Protein AF-0000000087004248 (afdb_homodimer)

Foldseek 3Di:
DPPPPPPPPPPPPPPPPPPVPPPPPPPALVNLQVVCVVQWDDDPVFKTKDWDFWWDFLVVQQVVLVSSSWGFDQQQEPVVLVVVLVVDDQVFFKAFGFWWCVPHQPQIDGPVRHGNVRSHDQAADPCPDDNPDCQTGWIAGSSRHIYRHHRHDIGIGMIMDGD/DPPPPPPPPPPPPPPPPPPVPPPPPPDDLVNLQVVCVVVWDDDPVFKTKDWDFWWDFLVVQQVVLVSSSWGFDQQQEPVSLVVVLVVDDQVFFKAFGFWWCVVHQPQIDGPVRHGNVRSYDQAADPCPDDSPDCQTGWIAGSSRHIYRHHRHDIGITMIMDGD

Sequence (326 aa):
MLRGSLCAVVFAVCLYTAQSDPLQPKEDAEQKWSRVSHTYRTLNRVSYYKVYEEPRTWFEASDTCARDGSHLVIINSPDEAAEVKRYLDSTVDTYIIGFHDLFQEGHFQTLQCETLEEAGYTTWAVLEPTSFANEDCGGINQNVQLLDIRCDVEHPFICEHETMLRGSLCAVVFAVCLYTAQSDPLQPKEDAEQKWSRVSHTYRTLNRVSYYKVYEEPRTWFEASDTCARDGSHLVIINSPDEAAEVKRYLDSTVDTYIIGFHDLFQEGHFQTLQCETLEEAGYTTWAVLEPTSFANEDCGGINQNVQLLDIRCDVEHPFICEHET

Organism: Coptotermes formosanus (NCBI:txid36987)

Nearest PDB structures (foldseek):
  5ao5-assembly2_B  TM=8.939E-01  e=1.844E-10  Homo sapiens
  5e4k-assembly1_A  TM=8.925E-01  e=2.537E-10  Homo sapiens
  1xar-assembly1_B  TM=9.112E-01  e=4.801E-10  Homo sapiens
  1k9j-assembly1_A  TM=9.068E-01  e=7.998E-10  Homo sapiens
  6rym-assembly1_A  TM=8.761E-01  e=9.028E-09  Bos taurus

Solvent-accessible surface area (backbone atoms only — not comparable to full-atom values): 18001 Å² total; per-residue (Å²): 135,84,80,75,80,78,78,76,79,77,78,76,77,76,75,77,67,80,60,72,60,86,74,60,72,76,77,48,50,67,59,34,21,70,73,43,52,84,75,40,44,64,77,80,77,43,41,31,39,36,76,43,76,72,57,31,26,49,49,55,43,25,29,53,19,37,64,40,36,31,30,35,33,66,58,51,27,70,68,50,38,57,56,54,40,73,74,55,56,82,86,45,68,51,31,37,34,26,34,29,19,61,57,26,81,88,49,51,26,32,80,76,64,33,40,38,72,76,42,43,41,78,56,52,34,90,83,40,71,60,88,78,72,74,37,36,24,28,26,23,33,58,83,56,24,36,35,52,32,50,42,81,52,62,33,22,32,35,26,29,37,80,106,135,83,78,74,78,79,79,78,78,78,76,77,75,75,77,75,66,82,61,74,60,87,75,59,71,75,76,49,49,67,58,34,21,69,75,43,53,85,74,40,43,64,79,79,76,42,41,30,39,36,77,42,76,73,55,31,26,50,48,54,42,24,28,54,20,38,64,40,37,30,31,35,32,67,58,53,27,69,69,50,38,56,55,55,40,74,74,56,55,82,89,46,68,52,32,37,34,26,34,29,18,61,56,27,83,89,49,51,26,31,80,76,63,34,40,37,73,75,42,42,42,78,56,53,33,90,84,41,69,57,88,79,70,76,36,35,24,28,25,25,34,60,84,56,23,36,34,54,32,52,43,82,53,62,32,23,32,33,27,29,37,82,105

Secondary structure (DSSP, 8-state):
---------------------TTS----HHHHHHHHGGGSEESSSSEEEEEEEEEE-HHHHHHHHHHTT-EE----SHHHHHHHHTT--TT---EEEEEE-SSSTT--EETTS-BHHHHT---BPTT-S-SSS---EEEE-TT--EEEE-TTS-EEEEEEEE-/---------------------TTS----HHHHHHHHGGGSEESSSSEEEEEEEEEE-HHHHHHHHHHTT-EE----SHHHHHHHHTT--TT---EEEEEE-SSSTT--EETTS-BHHHHT---BPTT-S-SSS---EEEE-TT--EEEE-TTS-EEEEEEEE-

pLDDT: mean 85.87, std 20.58, range [32.38, 98.94]

Radius of gyration: 25.11 Å; Cα contacts (8 Å, |Δi|>4): 581; chains: 2; bounding box: 106×57×71 Å

Structure (mmCIF, N/CA/C/O backbone):
data_AF-0000000087004248-model_v1
#
loop_
_entity.id
_entity.type
_entity.pdbx_description
1 polymer 'C-type lectin domain-containing protein'
#
loop_
_atom_site.group_PDB
_atom_site.id
_atom_site.type_symbol
_atom_site.label_atom_id
_atom_site.label_alt_id
_atom_site.label_comp_id
_atom_site.label_asym_id
_atom_site.label_entity_id
_atom_site.label_seq_id
_atom_site.pdbx_PDB_ins_code
_atom_site.Cartn_x
_atom_site.Cartn_y
_atom_site.Cartn_z
_atom_site.occupancy
_atom_site.B_iso_or_equiv
_atom_site.auth_seq_id
_atom_site.auth_comp_id
_atom_site.auth_asym_id
_atom_site.auth_atom_id
_atom_site.pdbx_PDB_model_num
ATOM 1 N N . MET A 1 1 ? 61.469 -12.812 38.438 1 32.38 1 MET A N 1
ATOM 2 C CA . MET A 1 1 ? 60.25 -12.031 38.375 1 32.38 1 MET A CA 1
ATOM 3 C C . MET A 1 1 ? 59.875 -11.734 36.906 1 32.38 1 MET A C 1
ATOM 5 O O . MET A 1 1 ? 60.562 -10.977 36.25 1 32.38 1 MET A O 1
ATOM 9 N N . LEU A 1 2 ? 59.344 -12.828 36.219 1 37.06 2 LEU A N 1
ATOM 10 C CA . LEU A 1 2 ? 58.969 -12.875 34.812 1 37.06 2 LEU A CA 1
ATOM 11 C C . LEU A 1 2 ? 57.781 -11.977 34.531 1 37.06 2 LEU A C 1
ATOM 13 O O . LEU A 1 2 ? 56.688 -12.172 35.125 1 37.06 2 LEU A O 1
ATOM 17 N N . ARG A 1 3 ? 58.031 -10.664 34.281 1 43.03 3 ARG A N 1
ATOM 18 C CA . ARG A 1 3 ? 57.031 -9.672 33.906 1 43.03 3 ARG A CA 1
ATOM 19 C C . ARG A 1 3 ? 56.219 -10.141 32.688 1 43.03 3 ARG A C 1
ATOM 21 O O . ARG A 1 3 ? 56.781 -10.32 31.609 1 43.03 3 ARG A O 1
ATOM 28 N N . GLY A 1 4 ? 55.25 -11.047 32.875 1 38.81 4 GLY A N 1
ATOM 29 C CA . GLY A 1 4 ? 54.344 -11.453 31.812 1 38.81 4 GLY A CA 1
ATOM 30 C C . GLY A 1 4 ? 53.625 -10.281 31.156 1 38.81 4 GLY A C 1
ATOM 31 O O . GLY A 1 4 ? 53.062 -9.438 31.844 1 38.81 4 GLY A O 1
ATOM 32 N N . SER A 1 5 ? 54.188 -9.773 30.047 1 44.06 5 SER A N 1
ATOM 33 C CA . SER A 1 5 ? 53.562 -8.75 29.234 1 44.06 5 SER A CA 1
ATOM 34 C C . SER A 1 5 ? 52.188 -9.195 28.734 1 44.06 5 SER A C 1
ATOM 36 O O . SER A 1 5 ? 52.062 -10.242 28.094 1 44.06 5 SER A O 1
ATOM 38 N N . LEU A 1 6 ? 51.125 -8.898 29.516 1 41.97 6 LEU A N 1
ATOM 39 C CA . LEU A 1 6 ? 49.75 -9.156 29.078 1 41.97 6 LEU A CA 1
ATOM 40 C C . LEU A 1 6 ? 49.438 -8.391 27.797 1 41.97 6 LEU A C 1
ATOM 42 O O . LEU A 1 6 ? 49.5 -7.164 27.766 1 41.97 6 LEU A O 1
ATOM 46 N N . CYS A 1 7 ? 49.469 -9.078 26.656 1 40.81 7 CYS A N 1
ATOM 47 C CA . CYS A 1 7 ? 49.062 -8.516 25.375 1 40.81 7 CYS A CA 1
ATOM 48 C C . CYS A 1 7 ? 47.562 -8.234 25.359 1 40.81 7 CYS A C 1
ATOM 50 O O . CYS A 1 7 ? 46.75 -9.148 25.516 1 40.81 7 CYS A O 1
ATOM 52 N N . ALA A 1 8 ? 47.156 -7.027 25.75 1 44.78 8 ALA A N 1
ATOM 53 C CA . ALA A 1 8 ? 45.781 -6.617 25.609 1 44.78 8 ALA A CA 1
ATOM 54 C C . ALA A 1 8 ? 45.312 -6.707 24.172 1 44.78 8 ALA A C 1
ATOM 56 O O . ALA A 1 8 ? 45.875 -6.047 23.281 1 44.78 8 ALA A O 1
ATOM 57 N N . VAL A 1 9 ? 44.688 -7.812 23.75 1 46.34 9 VAL A N 1
ATOM 58 C CA . VAL A 1 9 ? 44.062 -7.949 22.453 1 46.34 9 VAL A CA 1
ATOM 59 C C . VAL A 1 9 ? 42.875 -6.965 22.359 1 46.34 9 VAL A C 1
ATOM 61 O O . VAL A 1 9 ? 41.906 -7.078 23.094 1 46.34 9 VAL A O 1
ATOM 64 N N . VAL A 1 10 ? 43.125 -5.727 21.984 1 45.59 10 VAL A N 1
ATOM 65 C CA . VAL A 1 10 ? 42.031 -4.797 21.688 1 45.59 10 VAL A CA 1
ATOM 66 C C . VAL A 1 10 ? 41.219 -5.309 20.5 1 45.59 10 VAL A C 1
ATOM 68 O O . VAL A 1 10 ? 41.75 -5.434 19.391 1 45.59 10 VAL A O 1
ATOM 71 N N . PHE A 1 11 ? 40.125 -6.008 20.719 1 40.94 11 PHE A N 1
ATOM 72 C CA . PHE A 1 11 ? 39.156 -6.359 19.688 1 40.94 11 PHE A CA 1
ATOM 73 C C . PHE A 1 11 ? 38.5 -5.109 19.141 1 40.94 11 PHE A C 1
ATOM 75 O O . PHE A 1 11 ? 37.719 -4.453 19.859 1 40.94 11 PHE A O 1
ATOM 82 N N . ALA A 1 12 ? 39.062 -4.484 18.125 1 42 12 ALA A N 1
ATOM 83 C CA . ALA A 1 12 ? 38.344 -3.443 17.391 1 42 12 ALA A CA 1
ATOM 84 C C . ALA A 1 12 ? 37.031 -3.988 16.781 1 42 12 ALA A C 1
ATOM 86 O O . ALA A 1 12 ? 37.094 -4.852 15.906 1 42 12 ALA A O 1
ATOM 87 N N . VAL A 1 13 ? 35.969 -3.959 17.516 1 39.41 13 VAL A N 1
ATOM 88 C CA . VAL A 1 13 ? 34.656 -4.246 16.922 1 39.41 13 VAL A CA 1
ATOM 89 C C . VAL A 1 13 ? 34.438 -3.365 15.703 1 39.41 13 VAL A C 1
ATOM 91 O O . VAL A 1 13 ? 34.438 -2.137 15.805 1 39.41 13 VAL A O 1
ATOM 94 N N . CYS A 1 14 ? 34.719 -3.791 14.492 1 38.38 14 CYS A N 1
ATOM 95 C CA . CYS A 1 14 ? 34.312 -3.148 13.258 1 38.38 14 CYS A CA 1
ATOM 96 C C . CYS A 1 14 ? 32.781 -2.936 13.242 1 38.38 14 CYS A C 1
ATOM 98 O O . CYS A 1 14 ? 32.031 -3.891 13.102 1 38.38 14 CYS A O 1
ATOM 100 N N . LEU A 1 15 ? 32.312 -2.035 13.984 1 36.03 15 LEU A N 1
ATOM 101 C CA . LEU A 1 15 ? 30.938 -1.607 13.711 1 36.03 15 LEU A CA 1
ATOM 102 C C . LEU A 1 15 ? 30.734 -1.396 12.219 1 36.03 15 LEU A C 1
ATOM 104 O O . LEU A 1 15 ? 31.203 -0.405 11.656 1 36.03 15 LEU A O 1
ATOM 108 N N . TYR A 1 16 ? 30.609 -2.457 11.391 1 37.97 16 TYR A N 1
ATOM 109 C CA . TYR A 1 16 ? 30.047 -2.318 10.055 1 37.97 16 TYR A CA 1
ATOM 110 C C . TYR A 1 16 ? 28.797 -1.457 10.062 1 37.97 16 TYR A C 1
ATOM 112 O O . TYR A 1 16 ? 27.719 -1.919 10.469 1 37.97 16 TYR A O 1
ATOM 120 N N . THR A 1 17 ? 28.844 -0.212 10.375 1 39.06 17 THR A N 1
ATOM 121 C CA . THR A 1 17 ? 27.734 0.645 9.977 1 39.0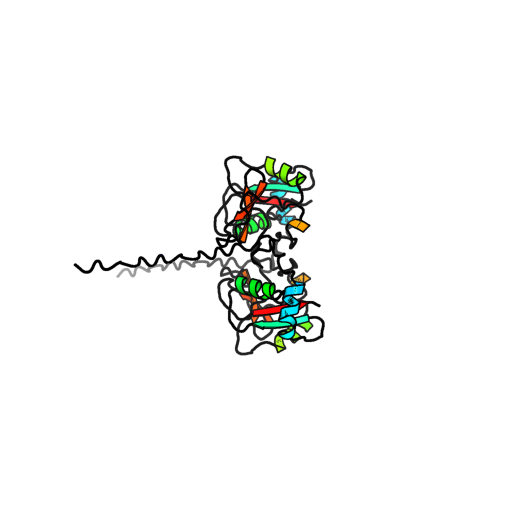6 17 THR A CA 1
ATOM 122 C C . THR A 1 17 ? 27.453 0.501 8.484 1 39.06 17 THR A C 1
ATOM 124 O O . THR A 1 17 ? 28.312 0.803 7.652 1 39.06 17 THR A O 1
ATOM 127 N N . ALA A 1 18 ? 26.641 -0.471 8.133 1 38.59 18 ALA A N 1
ATOM 128 C CA . ALA A 1 18 ? 26.125 -0.41 6.762 1 38.59 18 ALA A CA 1
ATOM 129 C C . ALA A 1 18 ? 25.703 1.008 6.402 1 38.59 18 ALA A C 1
ATOM 131 O O . ALA A 1 18 ? 24.562 1.405 6.664 1 38.59 18 ALA A O 1
ATOM 132 N N . GLN A 1 19 ? 26.531 1.92 6.637 1 36.28 19 GLN A N 1
ATOM 133 C CA . GLN A 1 19 ? 26.188 3.156 5.945 1 36.28 19 GLN A CA 1
ATOM 134 C C . GLN A 1 19 ? 26 2.92 4.453 1 36.28 19 GLN A C 1
ATOM 136 O O . GLN A 1 19 ? 26.922 2.492 3.762 1 36.28 19 GLN A O 1
ATOM 141 N N . SER A 1 20 ? 24.844 2.451 4.051 1 40.38 20 SER A N 1
ATOM 142 C CA . SER A 1 20 ? 24.688 2.533 2.602 1 40.38 20 SER A CA 1
ATOM 143 C C . SER A 1 20 ? 25.375 3.77 2.039 1 40.38 20 SER A C 1
ATOM 145 O O . SER A 1 20 ? 25.281 4.859 2.611 1 40.38 20 SER A O 1
ATOM 147 N N . ASP A 1 21 ? 26.5 3.666 1.516 1 41.16 21 ASP A N 1
ATOM 148 C CA . ASP A 1 21 ? 27.156 4.766 0.821 1 41.16 21 ASP A CA 1
ATOM 149 C C . ASP A 1 21 ? 26.156 5.621 0.055 1 41.16 21 ASP A C 1
ATOM 151 O O . ASP A 1 21 ? 25.438 5.117 -0.811 1 41.16 21 ASP A O 1
ATOM 155 N N . PRO A 1 22 ? 25.719 6.715 0.534 1 43.16 22 PRO A N 1
ATOM 156 C CA . PRO A 1 22 ? 24.812 7.594 -0.208 1 43.16 22 PRO A CA 1
ATOM 157 C C . PRO A 1 22 ? 25.156 7.684 -1.692 1 43.16 22 PRO A C 1
ATOM 159 O O . PRO A 1 22 ? 24.328 8.102 -2.502 1 43.16 22 PRO A O 1
ATOM 162 N N . LEU A 1 23 ? 26.406 7.496 -2.076 1 40.97 23 LEU A N 1
ATOM 163 C CA . LEU A 1 23 ? 26.891 7.738 -3.43 1 40.97 23 LEU A CA 1
ATOM 164 C C . LEU A 1 23 ? 26.562 6.566 -4.348 1 40.97 23 LEU A C 1
ATOM 166 O O . LEU A 1 23 ? 26.828 6.621 -5.551 1 40.97 23 LEU A O 1
ATOM 170 N N . GLN A 1 24 ? 26.578 5.367 -3.896 1 45.91 24 GLN A N 1
ATOM 171 C CA . GLN A 1 24 ? 26.328 4.371 -4.934 1 45.91 24 GLN A CA 1
ATOM 172 C C . GLN A 1 24 ? 24.891 4.438 -5.434 1 45.91 24 GLN A C 1
ATOM 174 O O . GLN A 1 24 ? 23.953 4.348 -4.641 1 45.91 24 GLN A O 1
ATOM 179 N N . PRO A 1 25 ? 24.703 4.91 -6.609 1 51.44 25 PRO A N 1
ATOM 180 C CA . PRO A 1 25 ? 23.344 5.062 -7.156 1 51.44 25 PRO A CA 1
ATOM 181 C C . PRO A 1 25 ? 22.469 3.832 -6.914 1 51.44 25 PRO A C 1
ATOM 183 O O . PRO A 1 25 ? 22.922 2.701 -7.129 1 51.44 25 PRO A O 1
ATOM 186 N N . LYS A 1 26 ? 21.547 3.854 -5.992 1 62 26 LYS A N 1
ATOM 187 C CA . LYS A 1 26 ? 20.578 2.758 -5.871 1 62 26 LYS A CA 1
ATOM 188 C C . LYS A 1 26 ? 20.344 2.09 -7.219 1 62 26 LYS A C 1
ATOM 190 O O . LYS A 1 26 ? 20.156 2.77 -8.234 1 62 26 LYS A O 1
ATOM 195 N N . GLU A 1 27 ? 20.891 0.791 -7.344 1 74.19 27 GLU A N 1
ATOM 196 C CA . GLU A 1 27 ? 20.641 0.016 -8.555 1 74.19 27 GLU A CA 1
ATOM 197 C C . GLU A 1 27 ? 19.203 0.193 -9.031 1 74.19 27 GLU A C 1
ATOM 199 O O . GLU A 1 27 ? 18.25 0.079 -8.234 1 74.19 27 GLU A O 1
ATOM 204 N N . ASP A 1 28 ? 19.094 0.585 -10.258 1 86 28 ASP A N 1
ATOM 205 C CA . ASP A 1 28 ? 17.75 0.752 -10.828 1 86 28 ASP A CA 1
ATOM 206 C C . ASP A 1 28 ? 17.078 -0.6 -11.055 1 86 28 ASP A C 1
ATOM 208 O O . ASP A 1 28 ? 17.75 -1.636 -11.078 1 86 28 ASP A O 1
ATOM 212 N N . ALA A 1 29 ? 15.781 -0.656 -10.984 1 89.44 29 ALA A N 1
ATOM 213 C CA . ALA A 1 29 ? 14.969 -1.864 -11.117 1 89.44 29 ALA A CA 1
ATOM 214 C C . ALA A 1 29 ? 15.391 -2.672 -12.344 1 89.44 29 ALA A C 1
ATOM 216 O O . ALA A 1 29 ? 15.414 -3.904 -12.305 1 89.44 29 ALA A O 1
ATOM 217 N N . GLU A 1 30 ? 15.805 -2.051 -13.391 1 91 30 GLU A N 1
ATOM 218 C CA . GLU A 1 30 ? 16.203 -2.736 -14.617 1 91 30 GLU A CA 1
ATOM 219 C C . GLU A 1 30 ? 17.531 -3.469 -14.43 1 91 30 GLU A C 1
ATOM 221 O O . GLU A 1 30 ? 17.734 -4.559 -14.969 1 91 30 GLU A O 1
ATOM 226 N N . GLN A 1 31 ? 18.406 -2.844 -13.695 1 93.81 31 GLN A N 1
ATOM 227 C CA . GLN A 1 31 ? 19.688 -3.486 -13.406 1 93.81 31 GLN A CA 1
ATOM 228 C C . GLN A 1 31 ? 19.484 -4.727 -12.539 1 93.81 31 GLN A C 1
ATOM 230 O O . GLN A 1 31 ? 20.094 -5.77 -12.789 1 93.81 31 GLN A O 1
ATOM 235 N N . LYS A 1 32 ? 18.656 -4.582 -11.531 1 94.44 32 LYS A N 1
ATOM 236 C CA . LYS A 1 32 ? 18.328 -5.73 -10.688 1 94.44 32 LYS A CA 1
ATOM 237 C C . LYS A 1 32 ? 17.734 -6.871 -11.516 1 94.44 32 LYS A C 1
ATOM 239 O O . LYS A 1 32 ? 18.172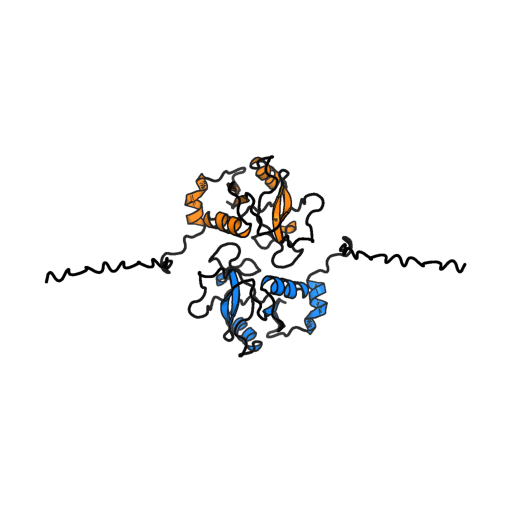 -8.023 -11.383 1 94.44 32 LYS A O 1
ATOM 244 N N . TRP A 1 33 ? 16.812 -6.562 -12.367 1 94.69 33 TRP A N 1
ATOM 245 C CA . TRP A 1 33 ? 16.125 -7.543 -13.211 1 94.69 33 TRP A CA 1
ATOM 246 C C . TRP A 1 33 ? 17.125 -8.266 -14.109 1 94.69 33 TRP A C 1
ATOM 248 O O . TRP A 1 33 ? 17.078 -9.492 -14.242 1 94.69 33 TRP A O 1
ATOM 258 N N . SER A 1 34 ? 18.016 -7.543 -14.703 1 94.19 34 SER A N 1
ATOM 259 C CA . SER A 1 34 ? 18.969 -8.117 -15.648 1 94.19 34 SER A CA 1
ATOM 260 C C . SER A 1 34 ? 19.828 -9.188 -14.984 1 94.19 34 SER A C 1
ATOM 262 O O . SER A 1 34 ? 20.25 -10.141 -15.641 1 94.19 34 SER A O 1
ATOM 264 N N . ARG A 1 35 ? 19.953 -9.008 -13.68 1 94.69 35 ARG A N 1
ATOM 265 C CA . ARG A 1 35 ? 20.812 -9.938 -12.953 1 94.69 35 ARG A CA 1
ATOM 266 C C . ARG A 1 35 ? 20.078 -11.25 -12.68 1 94.69 35 ARG A C 1
ATOM 268 O O . ARG A 1 35 ? 20.703 -12.297 -12.508 1 94.69 35 ARG A O 1
ATOM 275 N N . VAL A 1 36 ? 18.734 -11.188 -12.695 1 96.5 36 VAL A N 1
ATOM 276 C CA . VAL A 1 36 ? 18.031 -12.359 -12.18 1 96.5 36 VAL A CA 1
ATOM 277 C C . VAL A 1 36 ? 17.062 -12.891 -13.242 1 96.5 36 VAL A C 1
ATOM 279 O O . VAL A 1 36 ? 16.406 -13.914 -13.031 1 96.5 36 VAL A O 1
ATOM 282 N N . SER A 1 37 ? 16.938 -12.227 -14.375 1 94.62 37 SER A N 1
ATOM 283 C CA . SER A 1 37 ? 15.93 -12.57 -15.367 1 94.62 37 SER A CA 1
ATOM 284 C C . SER A 1 37 ? 16.031 -14.031 -15.781 1 94.62 37 SER A C 1
ATOM 286 O O . SER A 1 37 ? 15.031 -14.68 -16.094 1 94.62 37 SER A O 1
ATOM 288 N N . HIS A 1 38 ? 17.219 -14.602 -15.719 1 94.44 38 HIS A N 1
ATOM 289 C CA . HIS A 1 38 ? 17.453 -15.969 -16.156 1 94.44 38 HIS A CA 1
ATOM 290 C C . HIS A 1 38 ? 16.828 -16.969 -15.195 1 94.44 38 HIS A C 1
ATOM 292 O O . HIS A 1 38 ? 16.688 -18.156 -15.523 1 94.44 38 HIS A O 1
ATOM 298 N N . THR A 1 39 ? 16.484 -16.562 -13.992 1 96.44 39 THR A N 1
ATOM 299 C CA . THR A 1 39 ? 15.898 -17.453 -13 1 96.44 39 THR A CA 1
ATOM 300 C C . THR A 1 39 ? 14.375 -17.469 -13.109 1 96.44 39 THR A C 1
ATOM 302 O O . THR A 1 39 ? 13.703 -18.25 -12.422 1 96.44 39 THR A O 1
ATOM 305 N N . TYR A 1 40 ? 13.844 -16.578 -13.93 1 96 40 TYR A N 1
ATOM 306 C CA . TYR A 1 40 ? 12.406 -16.484 -14.164 1 96 40 TYR A CA 1
ATOM 307 C C . TYR A 1 40 ? 12 -17.281 -15.398 1 96 40 TYR A C 1
ATOM 309 O O . TYR A 1 40 ? 12.82 -17.531 -16.281 1 96 40 TYR A O 1
ATOM 317 N N . ARG A 1 41 ? 10.789 -17.656 -15.383 1 92.69 41 ARG A N 1
ATOM 318 C CA . ARG A 1 41 ? 10.234 -18.406 -16.516 1 92.69 41 ARG A CA 1
ATOM 319 C C . ARG A 1 41 ? 9.156 -17.594 -17.234 1 92.69 41 ARG A C 1
ATOM 321 O O . ARG A 1 41 ? 8.453 -16.797 -16.609 1 92.69 41 ARG A O 1
ATOM 328 N N . THR A 1 42 ? 9.219 -17.656 -18.562 1 84.75 42 THR A N 1
ATOM 329 C CA . THR A 1 42 ? 8.242 -16.922 -19.375 1 84.75 42 THR A CA 1
ATOM 330 C C . THR A 1 42 ? 7.117 -17.844 -19.828 1 84.75 42 THR A C 1
ATOM 332 O O . THR A 1 42 ? 7.336 -19.047 -20.031 1 84.75 42 THR A O 1
ATOM 335 N N . LEU A 1 43 ? 5.922 -17.344 -19.688 1 66.75 43 LEU A N 1
ATOM 336 C CA . LEU A 1 43 ? 4.848 -18.141 -20.281 1 66.75 43 LEU A CA 1
ATOM 337 C C . LEU A 1 43 ? 4.59 -17.703 -21.719 1 66.75 43 LEU A C 1
ATOM 339 O O . LEU A 1 43 ? 4.574 -18.531 -22.625 1 66.75 43 LEU A O 1
ATOM 343 N N . ASN A 1 44 ? 4.051 -16.547 -22 1 66.81 44 ASN A N 1
ATOM 344 C CA . ASN A 1 44 ? 3.725 -16.094 -23.344 1 66.81 44 ASN A CA 1
ATOM 345 C C . ASN A 1 44 ? 4.543 -14.859 -23.734 1 66.81 44 ASN A C 1
ATOM 347 O O . ASN A 1 44 ? 4.051 -13.977 -24.438 1 66.81 44 ASN A O 1
ATOM 351 N N . ARG A 1 45 ? 5.75 -14.82 -23.219 1 66.81 45 ARG A N 1
ATOM 352 C CA . ARG A 1 45 ? 6.742 -13.812 -23.594 1 66.81 45 ARG A CA 1
ATOM 353 C C . ARG A 1 45 ? 6.352 -12.438 -23.062 1 66.81 45 ARG A C 1
ATOM 355 O O . ARG A 1 45 ? 7.086 -11.469 -23.25 1 66.81 45 ARG A O 1
ATOM 362 N N . VAL A 1 46 ? 5.195 -12.328 -22.547 1 77.38 46 VAL A N 1
ATOM 363 C CA . VAL A 1 46 ? 4.805 -10.992 -22.094 1 77.38 46 VAL A CA 1
ATOM 364 C C . VAL A 1 46 ? 5.172 -10.805 -20.625 1 77.38 46 VAL A C 1
ATOM 366 O O . VAL A 1 46 ? 5.617 -9.727 -20.234 1 77.38 46 VAL A O 1
ATOM 369 N N . SER A 1 47 ? 5.133 -11.844 -19.906 1 88.75 47 SER A N 1
ATOM 370 C CA . SER A 1 47 ? 5.422 -11.758 -18.484 1 88.75 47 SER A CA 1
ATOM 371 C C . SER A 1 47 ? 6.336 -12.891 -18.031 1 88.75 47 SER A C 1
ATOM 373 O O . SER A 1 47 ? 6.312 -13.977 -18.625 1 88.75 47 SER A O 1
ATOM 375 N N . TYR A 1 48 ? 7.215 -12.633 -17.156 1 93.75 48 TYR A N 1
ATOM 376 C CA . TYR A 1 48 ? 8.086 -13.594 -16.5 1 93.75 48 TYR A CA 1
ATOM 377 C C . TYR A 1 48 ? 7.645 -13.828 -15.055 1 93.75 48 TYR A C 1
ATOM 379 O O . TYR A 1 48 ? 7.27 -12.883 -14.359 1 93.75 48 TYR A O 1
ATOM 387 N N . TYR A 1 49 ? 7.625 -15.148 -14.688 1 96.5 49 TYR A N 1
ATOM 388 C CA . TYR A 1 49 ? 7.188 -15.5 -13.336 1 96.5 49 TYR A CA 1
ATOM 389 C C . TYR A 1 49 ? 8.25 -16.312 -12.617 1 96.5 49 TYR A C 1
ATOM 391 O O . TYR A 1 49 ? 8.984 -17.078 -13.242 1 96.5 49 TYR A O 1
ATOM 399 N N . LYS A 1 50 ? 8.312 -16.172 -11.359 1 97 50 LYS A N 1
ATOM 400 C CA . LYS A 1 50 ? 9.133 -17 -10.484 1 97 50 LYS A CA 1
ATOM 401 C C . LYS A 1 50 ? 8.398 -17.328 -9.18 1 97 50 LYS A C 1
ATOM 403 O O . LYS A 1 50 ? 7.844 -16.422 -8.539 1 97 50 LYS A O 1
ATOM 408 N N . VAL A 1 51 ? 8.344 -18.578 -8.875 1 98.06 51 VAL A N 1
ATOM 409 C CA . VAL A 1 51 ? 7.785 -19.016 -7.598 1 98.06 51 VAL A CA 1
ATOM 410 C C . VAL A 1 51 ? 8.906 -19.172 -6.57 1 98.06 51 VAL A C 1
ATOM 412 O O . VAL A 1 51 ? 9.898 -19.859 -6.82 1 98.06 51 VAL A O 1
ATOM 415 N N . TYR A 1 52 ? 8.797 -18.469 -5.488 1 98.62 52 TYR A N 1
ATOM 416 C CA . TYR A 1 52 ? 9.664 -18.688 -4.336 1 98.62 52 TYR A CA 1
ATOM 417 C C . TYR A 1 52 ? 9.008 -19.656 -3.35 1 98.62 52 TYR A C 1
ATOM 419 O O . TYR A 1 52 ? 7.965 -19.344 -2.771 1 98.62 52 TYR A O 1
ATOM 427 N N . GLU A 1 53 ? 9.672 -20.766 -3.119 1 98 53 GLU A N 1
ATOM 428 C CA . GLU A 1 53 ? 9.117 -21.812 -2.275 1 98 53 GLU A CA 1
ATOM 429 C C . GLU A 1 53 ? 9.344 -21.516 -0.796 1 98 53 GLU A C 1
ATOM 431 O O . GLU A 1 53 ? 8.594 -21.984 0.062 1 98 53 GLU A O 1
ATOM 436 N N . GLU A 1 54 ? 10.406 -20.859 -0.518 1 98.25 54 GLU A N 1
ATOM 437 C CA . GLU A 1 54 ? 10.648 -20.484 0.871 1 98.25 54 GLU A CA 1
ATOM 438 C C . GLU A 1 54 ? 9.617 -19.484 1.362 1 98.25 54 GLU A C 1
ATOM 440 O O . GLU A 1 54 ? 9.531 -18.375 0.833 1 98.25 54 GLU A O 1
ATOM 445 N N . PRO A 1 55 ? 8.836 -19.828 2.297 1 98.75 55 PRO A N 1
ATOM 446 C CA . PRO A 1 55 ? 7.742 -18.953 2.742 1 98.75 55 PRO A CA 1
ATOM 447 C C . PRO A 1 55 ? 8.234 -17.625 3.322 1 98.75 55 PRO A C 1
ATOM 449 O O . PRO A 1 55 ? 9.305 -17.594 3.936 1 98.75 55 PRO A O 1
ATOM 452 N N . ARG A 1 56 ? 7.551 -16.578 3.115 1 98.81 56 ARG A N 1
ATOM 453 C CA . ARG A 1 56 ? 7.754 -15.25 3.672 1 98.81 56 ARG A CA 1
ATOM 454 C C . ARG A 1 56 ? 6.426 -14.609 4.055 1 98.81 56 ARG A C 1
ATOM 456 O O . ARG A 1 56 ? 5.363 -15.078 3.646 1 98.81 56 ARG A O 1
ATOM 463 N N . THR A 1 57 ? 6.516 -13.602 4.938 1 98.44 57 THR A N 1
ATOM 464 C CA . THR A 1 57 ? 5.34 -12.766 5.133 1 98.44 57 THR A CA 1
ATOM 465 C C . THR A 1 57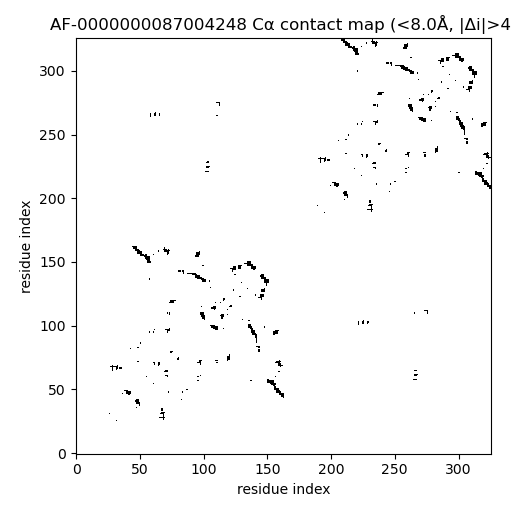 ? 5.035 -11.961 3.871 1 98.44 57 THR A C 1
ATOM 467 O O . THR A 1 57 ? 5.871 -11.867 2.971 1 98.44 57 THR A O 1
ATOM 470 N N . TRP A 1 58 ? 3.895 -11.43 3.805 1 98.56 58 TRP A N 1
ATOM 471 C CA . TRP A 1 58 ? 3.482 -10.711 2.605 1 98.56 58 TRP A CA 1
ATOM 472 C C . TRP A 1 58 ? 4.449 -9.57 2.297 1 98.56 58 TRP A C 1
ATOM 474 O O . TRP A 1 58 ? 4.863 -9.398 1.149 1 98.56 58 TRP A O 1
ATOM 484 N N . PHE A 1 59 ? 4.84 -8.812 3.35 1 97.38 59 PHE A N 1
ATOM 485 C CA . PHE A 1 59 ? 5.723 -7.668 3.145 1 97.38 59 PHE A CA 1
ATOM 486 C C . PHE A 1 59 ? 7.121 -8.133 2.75 1 97.38 59 PHE A C 1
ATOM 488 O O . PHE A 1 59 ? 7.758 -7.531 1.882 1 97.38 59 PHE A O 1
ATOM 495 N N . GLU A 1 60 ? 7.578 -9.172 3.371 1 97.5 60 GLU A N 1
ATOM 496 C CA . GLU A 1 60 ? 8.867 -9.734 2.994 1 97.5 60 GLU A CA 1
ATOM 497 C C . GLU A 1 60 ? 8.852 -10.25 1.56 1 97.5 60 GLU A C 1
ATOM 499 O O . GLU A 1 60 ? 9.836 -10.109 0.829 1 97.5 60 GLU A O 1
ATOM 504 N N . ALA A 1 61 ? 7.777 -10.906 1.188 1 98.88 61 ALA A N 1
ATOM 505 C CA . ALA A 1 61 ? 7.613 -11.398 -0.176 1 98.88 61 ALA A CA 1
ATOM 506 C C . ALA A 1 61 ? 7.652 -10.258 -1.184 1 98.88 61 ALA A C 1
ATOM 508 O O . ALA A 1 61 ? 8.344 -10.344 -2.203 1 98.88 61 ALA A O 1
ATOM 509 N N . SER A 1 62 ? 6.918 -9.242 -0.852 1 98.56 62 SER A N 1
ATOM 510 C CA . SER A 1 62 ? 6.918 -8.062 -1.717 1 98.56 62 SER A CA 1
ATOM 511 C C . SER A 1 62 ? 8.32 -7.496 -1.877 1 98.56 62 SER A C 1
ATOM 513 O O . SER A 1 62 ? 8.75 -7.18 -2.99 1 98.56 62 SER A O 1
ATOM 515 N N . ASP A 1 63 ? 9.023 -7.379 -0.811 1 96.19 63 ASP A N 1
ATOM 516 C CA . ASP A 1 63 ? 10.391 -6.867 -0.83 1 96.19 63 ASP A CA 1
ATOM 517 C C . ASP A 1 63 ? 11.305 -7.773 -1.65 1 96.19 63 ASP A C 1
ATOM 519 O O . ASP A 1 63 ? 12.148 -7.289 -2.404 1 96.19 63 ASP A O 1
ATOM 523 N N . THR A 1 64 ? 11.164 -9.078 -1.471 1 97.88 64 THR A N 1
ATOM 524 C CA . THR A 1 64 ? 11.977 -10.039 -2.209 1 97.88 64 THR A CA 1
ATOM 525 C C . THR A 1 64 ? 11.781 -9.867 -3.713 1 97.88 64 THR A C 1
ATOM 527 O O . THR A 1 64 ? 12.75 -9.828 -4.469 1 97.88 64 THR A O 1
ATOM 530 N N . CYS A 1 65 ? 10.531 -9.789 -4.172 1 98.44 65 CYS A N 1
ATOM 531 C CA . CYS A 1 65 ? 10.266 -9.586 -5.59 1 98.44 65 CYS A CA 1
ATOM 532 C C . CYS A 1 65 ? 10.859 -8.266 -6.066 1 98.44 65 CYS A C 1
ATOM 534 O O . CYS A 1 65 ? 11.438 -8.195 -7.152 1 98.44 65 CYS A O 1
ATOM 536 N N . ALA A 1 66 ? 10.734 -7.258 -5.238 1 96.88 66 ALA A N 1
ATOM 537 C CA . ALA A 1 66 ? 11.258 -5.941 -5.602 1 96.88 66 ALA A CA 1
ATOM 538 C C . ALA A 1 66 ? 12.781 -5.984 -5.77 1 96.88 66 ALA A C 1
ATOM 540 O O . ALA A 1 66 ? 13.336 -5.297 -6.629 1 96.88 66 ALA A O 1
ATOM 541 N N . ARG A 1 67 ? 13.406 -6.727 -4.965 1 95.5 67 ARG A N 1
ATOM 542 C CA . ARG A 1 67 ? 14.852 -6.863 -5.051 1 95.5 67 ARG A CA 1
ATOM 543 C C . ARG A 1 67 ? 15.266 -7.508 -6.371 1 95.5 67 ARG A C 1
ATOM 545 O O . ARG A 1 67 ? 16.391 -7.34 -6.824 1 95.5 67 ARG A O 1
ATOM 552 N N . ASP A 1 68 ? 14.367 -8.258 -6.969 1 97 68 ASP A N 1
ATOM 553 C CA . ASP A 1 68 ? 14.602 -8.852 -8.281 1 97 68 ASP A CA 1
ATOM 554 C C . ASP A 1 68 ? 14.305 -7.852 -9.398 1 97 68 ASP A C 1
ATOM 556 O O . ASP A 1 68 ? 14.516 -8.148 -10.578 1 97 68 ASP A O 1
ATOM 560 N N . GLY A 1 69 ? 13.852 -6.648 -9.039 1 96 69 GLY A N 1
ATOM 561 C CA . GLY A 1 69 ? 13.367 -5.742 -10.062 1 96 69 GLY A CA 1
ATOM 562 C C . GLY A 1 69 ? 11.992 -6.117 -10.586 1 96 69 GLY A C 1
ATOM 563 O O . GLY A 1 69 ? 11.609 -5.711 -11.688 1 96 69 GLY A O 1
ATOM 564 N N . SER A 1 70 ? 11.32 -6.953 -9.883 1 96.88 70 SER A N 1
ATOM 565 C CA . SER A 1 70 ? 9.969 -7.41 -10.188 1 96.88 70 SER A CA 1
ATOM 566 C C . SER A 1 70 ? 9 -7.059 -9.062 1 96.88 70 SER A C 1
ATOM 568 O O . SER A 1 70 ? 9.266 -6.152 -8.266 1 96.88 70 SER A O 1
ATOM 570 N N . HIS A 1 71 ? 7.793 -7.562 -9.031 1 97.56 71 HIS A N 1
ATOM 571 C CA . HIS A 1 71 ? 6.805 -7.391 -7.977 1 97.56 71 HIS A CA 1
ATOM 572 C C . HIS A 1 71 ? 5.957 -8.648 -7.805 1 97.56 71 HIS A C 1
ATOM 574 O O . HIS A 1 71 ? 5.988 -9.539 -8.648 1 97.56 71 HIS A O 1
ATOM 580 N N . LEU A 1 72 ? 5.32 -8.742 -6.695 1 98.69 72 LEU A N 1
ATOM 581 C CA . LEU A 1 72 ? 4.355 -9.828 -6.555 1 98.69 72 LEU A CA 1
ATOM 582 C C . LEU A 1 72 ? 3.385 -9.852 -7.73 1 98.69 72 LEU A C 1
ATOM 584 O O . LEU A 1 72 ? 2.93 -8.797 -8.18 1 98.69 72 LEU A O 1
ATOM 588 N N . VAL A 1 73 ? 3.045 -11.031 -8.203 1 97.94 73 VAL A N 1
ATOM 589 C CA . VAL A 1 73 ? 2.242 -11.18 -9.414 1 97.94 73 VAL A CA 1
ATOM 590 C C . VAL A 1 73 ? 0.867 -10.547 -9.195 1 97.94 73 VAL A C 1
ATOM 592 O O . VAL A 1 73 ? 0.271 -10.695 -8.125 1 97.94 73 VAL A O 1
ATOM 595 N N . ILE A 1 74 ? 0.452 -9.82 -10.094 1 97.88 74 ILE A N 1
ATOM 596 C CA . ILE A 1 74 ? -0.916 -9.336 -10.242 1 97.88 74 ILE A CA 1
ATOM 597 C C . ILE A 1 74 ? -1.596 -10.055 -11.398 1 97.88 74 ILE A C 1
ATOM 599 O O . ILE A 1 74 ? -1.111 -10.023 -12.539 1 97.88 74 ILE A O 1
ATOM 603 N N . ILE A 1 75 ? -2.658 -10.727 -11.117 1 97.31 75 ILE A N 1
ATOM 604 C CA . ILE A 1 75 ? -3.365 -11.461 -12.164 1 97.31 75 ILE A CA 1
ATOM 605 C C . ILE A 1 75 ? -4.352 -10.531 -12.867 1 97.31 75 ILE A C 1
ATOM 607 O O . ILE A 1 75 ? -5.27 -10 -12.242 1 97.31 75 ILE A O 1
ATOM 611 N N . ASN A 1 76 ? -4.176 -10.445 -14.188 1 96.56 76 ASN A N 1
ATOM 612 C CA . ASN A 1 76 ? -4.91 -9.414 -14.898 1 96.56 76 ASN A CA 1
ATOM 613 C C . ASN A 1 76 ? -5.938 -10.016 -15.859 1 96.56 76 ASN A C 1
ATOM 615 O O . ASN A 1 76 ? -6.574 -9.289 -16.625 1 96.56 76 ASN A O 1
ATOM 619 N N . SER A 1 77 ? -6.074 -11.328 -15.828 1 95.62 77 SER A N 1
ATOM 620 C CA . SER A 1 77 ? -7.055 -11.984 -16.688 1 95.62 77 SER A CA 1
ATOM 621 C C . SER A 1 77 ? -7.172 -13.469 -16.359 1 95.62 77 SER A C 1
ATOM 623 O O . SER A 1 77 ? -6.27 -14.047 -15.742 1 95.62 77 SER A O 1
ATOM 625 N N . PRO A 1 78 ? -8.305 -14.078 -16.781 1 96.69 78 PRO A N 1
ATOM 626 C CA . PRO A 1 78 ? -8.406 -15.531 -16.641 1 96.69 78 PRO A CA 1
ATOM 627 C C . PRO A 1 78 ? -7.312 -16.281 -17.406 1 96.69 78 PRO A C 1
ATOM 629 O O . PRO A 1 78 ? -6.84 -17.328 -16.938 1 96.69 78 PRO A O 1
ATOM 632 N N . ASP A 1 79 ? -6.914 -15.742 -18.547 1 94.56 79 ASP A N 1
ATOM 633 C CA . ASP A 1 79 ? -5.828 -16.359 -19.297 1 94.56 79 ASP A CA 1
ATOM 634 C C . ASP A 1 79 ? -4.527 -16.344 -18.5 1 94.56 79 ASP A C 1
ATOM 636 O O . ASP A 1 79 ? -3.803 -17.344 -18.469 1 94.56 79 ASP A O 1
ATOM 640 N N . GLU A 1 80 ? -4.266 -15.242 -17.891 1 95.12 80 GLU A N 1
ATOM 641 C CA . GLU A 1 80 ? -3.07 -15.172 -17.062 1 95.12 80 GLU A CA 1
ATOM 642 C C . GLU A 1 80 ? -3.18 -16.109 -15.852 1 95.12 80 GLU A C 1
ATOM 644 O O . GLU A 1 80 ? -2.195 -16.734 -15.453 1 95.12 80 GLU A O 1
ATOM 649 N N . ALA A 1 81 ? -4.352 -16.172 -15.273 1 96.56 81 ALA A N 1
ATOM 650 C CA . ALA A 1 81 ? -4.578 -17.094 -14.164 1 96.56 81 ALA A CA 1
ATOM 651 C C . ALA A 1 81 ? -4.238 -18.531 -14.562 1 96.56 81 ALA A C 1
ATOM 653 O O . ALA A 1 81 ? -3.604 -19.25 -13.797 1 96.56 81 ALA A O 1
ATOM 654 N N . ALA A 1 82 ? -4.707 -18.875 -15.703 1 95.12 82 ALA A N 1
ATOM 655 C CA . ALA A 1 82 ? -4.422 -20.219 -16.203 1 95.12 82 ALA A CA 1
ATOM 656 C C . ALA A 1 82 ? -2.922 -20.438 -16.359 1 95.12 82 ALA A C 1
ATOM 658 O O . ALA A 1 82 ? -2.414 -21.531 -16.078 1 95.12 82 ALA A O 1
ATOM 659 N N . GLU A 1 83 ? -2.26 -19.469 -16.828 1 92.75 83 GLU A N 1
ATOM 660 C CA . GLU A 1 83 ? -0.808 -19.547 -16.953 1 92.75 83 GLU A CA 1
ATOM 661 C C . GLU A 1 83 ? -0.136 -19.688 -15.594 1 92.75 83 GLU A C 1
ATOM 663 O O . GLU A 1 83 ? 0.742 -20.547 -15.414 1 92.75 83 GLU A O 1
ATOM 668 N N . VAL A 1 84 ? -0.484 -18.891 -14.641 1 95.44 84 VAL A N 1
ATOM 669 C CA . VAL A 1 84 ? 0.081 -18.922 -13.297 1 95.44 84 VAL A CA 1
ATOM 670 C C . VAL A 1 84 ? -0.151 -20.281 -12.664 1 95.44 84 VAL A C 1
ATOM 672 O O . VAL A 1 84 ? 0.728 -20.812 -11.977 1 95.44 84 VAL A O 1
ATOM 675 N N . LYS A 1 85 ? -1.316 -20.875 -12.898 1 95.94 85 LYS A N 1
ATOM 676 C CA . LYS A 1 85 ? -1.687 -22.156 -12.328 1 95.94 85 LYS A CA 1
ATOM 677 C C . LYS A 1 85 ? -0.658 -23.234 -12.672 1 95.94 85 LYS A C 1
ATOM 679 O O . LYS A 1 85 ? -0.396 -24.125 -11.875 1 95.94 85 LYS A O 1
ATOM 684 N N . ARG A 1 86 ? -0.061 -23.078 -13.82 1 92.75 86 ARG A N 1
ATOM 685 C CA . ARG A 1 86 ? 0.89 -24.062 -14.305 1 92.75 86 ARG A CA 1
ATOM 686 C C . ARG A 1 86 ? 2.143 -24.094 -13.438 1 92.75 86 ARG A C 1
ATOM 688 O O . ARG A 1 86 ? 2.91 -25.062 -13.477 1 92.75 86 ARG A O 1
ATOM 695 N N . TYR A 1 87 ? 2.396 -23.094 -12.648 1 92.25 87 TYR A N 1
ATOM 696 C CA . TYR A 1 87 ? 3.6 -22.984 -11.828 1 92.25 87 TYR A CA 1
ATOM 697 C C . TYR A 1 87 ? 3.324 -23.438 -10.398 1 92.25 87 TYR A C 1
ATOM 699 O O . TYR A 1 87 ? 4.242 -23.516 -9.578 1 92.25 87 TYR A O 1
ATOM 707 N N . LEU A 1 88 ? 2.102 -23.719 -10.102 1 96.06 88 LEU A N 1
ATOM 708 C CA . LEU A 1 88 ? 1.728 -23.953 -8.711 1 96.06 88 LEU A CA 1
ATOM 709 C C . LEU A 1 88 ? 1.835 -25.422 -8.352 1 96.06 88 LEU A C 1
ATOM 711 O O . LEU A 1 88 ? 1.532 -26.297 -9.18 1 96.06 88 LEU A O 1
ATOM 715 N N . ASP A 1 89 ? 2.295 -25.672 -7.188 1 96.75 89 ASP A N 1
ATOM 716 C CA . ASP A 1 89 ? 2.271 -27 -6.578 1 96.75 89 ASP A CA 1
ATOM 717 C C . ASP A 1 89 ? 0.905 -27.297 -5.965 1 96.75 89 ASP A C 1
ATOM 719 O O . ASP A 1 89 ? 0.436 -26.562 -5.094 1 96.75 89 ASP A O 1
ATOM 723 N N . SER A 1 90 ? 0.294 -28.359 -6.332 1 95.19 90 SER A N 1
ATOM 724 C CA . SER A 1 90 ? -1.064 -28.688 -5.918 1 95.19 90 SER A CA 1
ATOM 725 C C . SER A 1 90 ? -1.13 -29 -4.426 1 95.19 90 SER A C 1
ATOM 727 O O . SER A 1 90 ? -2.213 -29.016 -3.84 1 95.19 90 SER A O 1
ATOM 729 N N . THR A 1 91 ? -0.031 -29.219 -3.768 1 96.62 91 THR A N 1
ATOM 730 C CA . THR A 1 91 ? -0.002 -29.562 -2.35 1 96.62 91 THR A CA 1
ATOM 731 C C . THR A 1 91 ? 0.07 -28.312 -1.488 1 96.62 91 THR A C 1
ATOM 733 O O . THR A 1 91 ? -0.071 -28.375 -0.266 1 96.62 91 THR A O 1
ATOM 736 N N . VAL A 1 92 ? 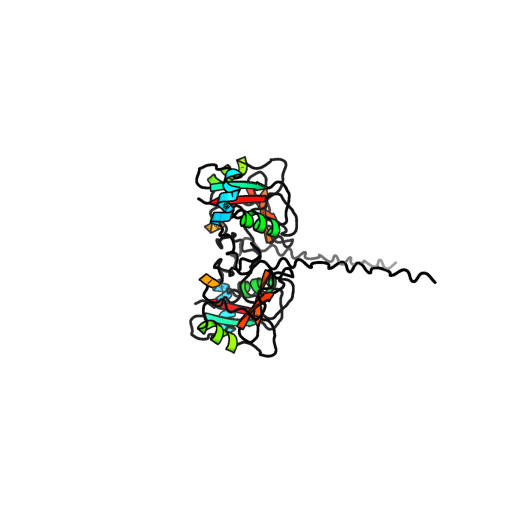0.346 -27.188 -2.123 1 97.69 92 VAL A N 1
ATOM 737 C CA . VAL A 1 92 ? 0.453 -25.922 -1.41 1 97.69 92 VAL A CA 1
ATOM 738 C C . VAL A 1 92 ? -0.893 -25.203 -1.433 1 97.69 92 VAL A C 1
ATOM 740 O O . VAL A 1 92 ? -1.47 -24.984 -2.502 1 97.69 92 VAL A O 1
ATOM 743 N N . ASP A 1 93 ? -1.359 -24.766 -0.308 1 97.31 93 ASP A N 1
ATOM 744 C CA . ASP A 1 93 ? -2.721 -24.266 -0.177 1 97.31 93 ASP A CA 1
ATOM 745 C C . ASP A 1 93 ? -2.787 -22.766 -0.506 1 97.31 93 ASP A C 1
ATOM 747 O O . ASP A 1 93 ? -3.854 -22.25 -0.841 1 97.31 93 ASP A O 1
ATOM 751 N N . THR A 1 94 ? -1.688 -22.109 -0.283 1 98.56 94 THR A N 1
ATOM 752 C CA . THR A 1 94 ? -1.729 -20.656 -0.422 1 98.56 94 THR A CA 1
ATOM 753 C C . THR A 1 94 ? -0.421 -20.125 -1.005 1 98.56 94 THR A C 1
ATOM 755 O O . THR A 1 94 ? 0.662 -20.531 -0.573 1 98.56 94 THR A O 1
ATOM 758 N N . TYR A 1 95 ? -0.522 -19.281 -2.027 1 98.88 95 TYR A N 1
ATOM 759 C CA . TYR A 1 95 ? 0.573 -18.469 -2.535 1 98.88 95 TYR A CA 1
ATOM 760 C C . TYR A 1 95 ? 0.265 -16.984 -2.371 1 98.88 95 TYR A C 1
ATOM 762 O O . TYR A 1 95 ? -0.856 -16.547 -2.635 1 98.88 95 TYR A O 1
ATOM 770 N N . ILE A 1 96 ? 1.224 -16.234 -1.871 1 98.94 96 ILE A N 1
ATOM 771 C CA . ILE A 1 96 ? 1.089 -14.781 -1.768 1 98.94 96 ILE A CA 1
ATOM 772 C C . ILE A 1 96 ? 1.16 -14.156 -3.158 1 98.94 96 ILE A C 1
ATOM 774 O O . ILE A 1 96 ? 1.997 -14.539 -3.979 1 98.94 96 ILE A O 1
ATOM 778 N N . ILE A 1 97 ? 0.222 -13.227 -3.451 1 98.94 97 ILE A N 1
ATOM 779 C CA . ILE A 1 97 ? 0.279 -12.438 -4.68 1 98.94 97 ILE A CA 1
ATOM 780 C C . ILE A 1 97 ? 0.046 -10.961 -4.363 1 98.94 97 ILE A C 1
ATOM 782 O O . ILE A 1 97 ? -0.065 -10.586 -3.193 1 98.94 97 ILE A O 1
ATOM 786 N N . GLY A 1 98 ? -0.02 -10.141 -5.414 1 98.88 98 GLY A N 1
ATOM 787 C CA . GLY A 1 98 ? 0.214 -8.719 -5.223 1 98.88 98 GLY A CA 1
ATOM 788 C C . GLY A 1 98 ? -1.066 -7.914 -5.113 1 98.88 98 GLY A C 1
ATOM 789 O O . GLY A 1 98 ? -1.288 -6.984 -5.898 1 98.88 98 GLY A O 1
ATOM 790 N N . PHE A 1 99 ? -1.912 -8.086 -4.086 1 98.75 99 PHE A N 1
ATOM 791 C CA . PHE A 1 99 ? -3.023 -7.203 -3.764 1 98.75 99 PHE A CA 1
ATOM 792 C C . PHE A 1 99 ? -3.24 -7.133 -2.256 1 98.75 99 PHE A C 1
ATOM 794 O O . PHE A 1 99 ? -2.654 -7.914 -1.504 1 98.75 99 PHE A O 1
ATOM 801 N N . HIS A 1 100 ? -3.969 -6.102 -1.829 1 97.5 100 HIS A N 1
ATOM 802 C CA . HIS A 1 100 ? -4.18 -5.859 -0.407 1 97.5 100 HIS A CA 1
ATOM 803 C C . HIS A 1 100 ? -5.387 -4.957 -0.177 1 97.5 100 HIS A C 1
ATOM 805 O O . HIS A 1 100 ? -5.914 -4.363 -1.122 1 97.5 100 HIS A O 1
ATOM 811 N N . ASP A 1 101 ? -5.898 -4.898 0.997 1 95.81 101 ASP A N 1
ATOM 812 C CA . ASP A 1 101 ? -6.848 -3.875 1.422 1 95.81 101 ASP A CA 1
ATOM 813 C C . ASP A 1 101 ? -6.355 -3.162 2.68 1 95.81 101 ASP A C 1
ATOM 815 O O . ASP A 1 101 ? -7.156 -2.811 3.551 1 95.81 101 ASP A O 1
ATOM 819 N N . LEU A 1 102 ? -5.051 -2.918 2.775 1 95 102 LEU A N 1
ATOM 820 C CA . LEU A 1 102 ? -4.336 -2.348 3.912 1 95 102 LEU A CA 1
ATOM 821 C C . LEU A 1 102 ? -4.801 -0.921 4.188 1 95 102 LEU A C 1
ATOM 823 O O . LEU A 1 102 ? -4.816 -0.48 5.336 1 95 102 LEU A O 1
ATOM 827 N N . PHE A 1 103 ? -5.176 -0.162 3.135 1 94.88 103 PHE A N 1
ATOM 828 C CA . PHE A 1 103 ? -5.344 1.28 3.266 1 94.88 103 PHE A CA 1
ATOM 829 C C . PHE A 1 103 ? -6.809 1.637 3.502 1 94.88 103 PHE A C 1
ATOM 831 O O . PHE A 1 103 ? -7.121 2.754 3.92 1 94.88 103 PHE A O 1
ATOM 838 N N . GLN A 1 104 ? -7.598 0.721 3.199 1 92.5 104 GLN A N 1
ATOM 839 C CA . GLN A 1 104 ? -9.031 0.788 3.441 1 92.5 104 GLN A CA 1
ATOM 840 C C . GLN A 1 104 ? -9.648 -0.608 3.494 1 92.5 104 GLN A C 1
ATOM 842 O O . GLN A 1 104 ? -9.734 -1.291 2.471 1 92.5 104 GLN A O 1
ATOM 847 N N . GLU A 1 105 ? -10.125 -0.938 4.672 1 89.25 105 GLU A N 1
ATOM 848 C CA . GLU A 1 105 ? -10.695 -2.271 4.852 1 89.25 105 GLU A CA 1
ATOM 849 C C . GLU A 1 105 ? -11.805 -2.541 3.834 1 89.25 105 GLU A C 1
ATOM 851 O O . GLU A 1 105 ? -12.719 -1.732 3.678 1 89.25 105 GLU A O 1
ATOM 856 N N . GLY A 1 106 ? -11.672 -3.656 3.121 1 89.69 106 GLY A N 1
ATOM 857 C CA . GLY A 1 106 ? -12.688 -4.082 2.168 1 89.69 106 GLY A CA 1
ATOM 858 C C . GLY A 1 106 ? -12.461 -3.537 0.771 1 89.69 106 GLY A C 1
ATOM 859 O O . GLY A 1 106 ? -13.125 -3.951 -0.18 1 89.69 106 GLY A O 1
ATOM 860 N N . HIS A 1 107 ? -11.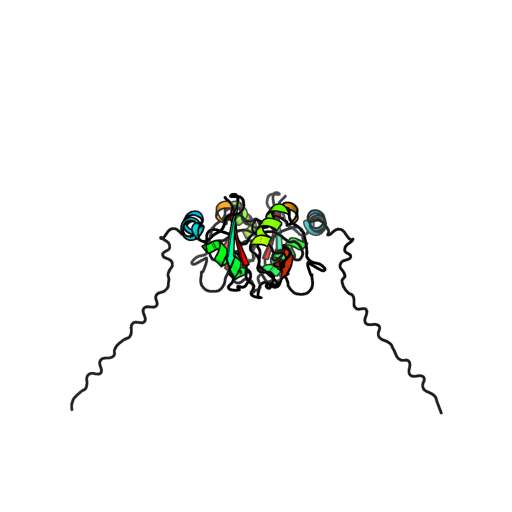562 -2.65 0.646 1 92.5 107 HIS A N 1
ATOM 861 C CA . HIS A 1 107 ? -11.219 -2.104 -0.661 1 92.5 107 HIS A CA 1
ATOM 862 C C . HIS A 1 107 ? -9.898 -2.678 -1.164 1 92.5 107 HIS A C 1
ATOM 864 O O . HIS A 1 107 ? -8.828 -2.137 -0.874 1 92.5 107 HIS A O 1
ATOM 870 N N . PHE A 1 108 ? -10.07 -3.729 -1.957 1 96.06 108 PHE A N 1
ATOM 871 C CA . PHE A 1 108 ? -8.883 -4.438 -2.432 1 96.06 108 PHE A CA 1
ATOM 872 C C . PHE A 1 108 ? -8.281 -3.73 -3.637 1 96.06 108 PHE A C 1
ATOM 874 O O . PHE A 1 108 ? -8.984 -3.391 -4.586 1 96.06 108 PHE A O 1
ATOM 881 N N . GLN A 1 109 ? -6.992 -3.479 -3.508 1 97.75 109 GLN A N 1
ATOM 882 C CA . GLN A 1 109 ? -6.242 -2.904 -4.621 1 97.75 109 GLN A CA 1
ATOM 883 C C . GLN A 1 109 ? -4.938 -3.66 -4.855 1 97.75 109 GLN A C 1
ATOM 885 O O . GLN A 1 109 ? -4.426 -4.32 -3.949 1 97.75 109 GLN A O 1
ATOM 890 N N . THR A 1 110 ? -4.453 -3.576 -6.07 1 98.69 110 THR A N 1
ATOM 891 C CA . THR A 1 110 ? -3.18 -4.195 -6.422 1 98.69 110 THR A CA 1
ATOM 892 C C . THR A 1 110 ? -2.014 -3.311 -5.988 1 98.69 110 THR A C 1
ATOM 894 O O . THR A 1 110 ? -2.215 -2.178 -5.551 1 98.69 110 THR A O 1
ATOM 897 N N . LEU A 1 111 ? -0.84 -3.877 -6.09 1 98.25 111 LEU A N 1
ATOM 898 C CA . LEU A 1 111 ? 0.38 -3.129 -5.812 1 98.25 111 LEU A CA 1
ATOM 899 C C . LEU A 1 111 ? 0.533 -1.96 -6.777 1 98.25 111 LEU A C 1
ATOM 901 O O . LEU A 1 111 ? 1.373 -1.081 -6.57 1 98.25 111 LEU A O 1
ATOM 905 N N . GLN A 1 112 ? -0.273 -1.875 -7.781 1 96.56 112 GLN A N 1
ATOM 906 C CA . GLN A 1 112 ? -0.2 -0.833 -8.797 1 96.56 112 GLN A CA 1
ATOM 907 C C . GLN A 1 112 ? -1.38 0.129 -8.688 1 96.56 112 GLN A C 1
ATOM 909 O O . GLN A 1 112 ? -1.733 0.801 -9.656 1 96.56 112 GLN A O 1
ATOM 914 N N . CYS A 1 113 ? -2.074 0.088 -7.574 1 96.69 113 CYS A N 1
ATOM 915 C CA . CYS A 1 113 ? -3.121 1.023 -7.18 1 96.69 113 CYS A CA 1
ATOM 916 C C . CYS A 1 113 ? -4.352 0.869 -8.062 1 96.69 113 CYS A C 1
ATOM 918 O O . CYS A 1 113 ? -5.121 1.816 -8.234 1 96.69 113 CYS A O 1
ATOM 920 N N . GLU A 1 114 ? -4.52 -0.261 -8.703 1 97.62 114 GLU A N 1
ATOM 921 C CA . GLU A 1 114 ? -5.754 -0.642 -9.383 1 97.62 114 GLU A CA 1
ATOM 922 C C . GLU A 1 114 ? -6.633 -1.514 -8.492 1 97.62 114 GLU A C 1
ATOM 924 O O . GLU A 1 114 ? -6.129 -2.369 -7.762 1 97.62 114 GLU A O 1
ATOM 929 N N . THR A 1 115 ? -7.98 -1.234 -8.562 1 97.38 115 THR A N 1
ATOM 930 C CA . THR A 1 115 ? -8.875 -2.211 -7.949 1 97.38 115 THR A CA 1
ATOM 931 C C . THR A 1 115 ? -8.727 -3.574 -8.617 1 97.38 115 THR A C 1
ATOM 933 O O . THR A 1 115 ? -8.18 -3.678 -9.719 1 97.38 115 THR A O 1
ATOM 936 N N . LEU A 1 116 ? -9.164 -4.613 -7.934 1 98.25 116 LEU A N 1
ATOM 937 C CA . LEU A 1 116 ? -9.117 -5.93 -8.555 1 98.25 116 LEU A CA 1
ATOM 938 C C . LEU A 1 116 ? -9.977 -5.969 -9.812 1 98.25 116 LEU A C 1
ATOM 940 O O . LEU A 1 116 ? -9.617 -6.621 -10.797 1 98.25 116 LEU A O 1
ATOM 944 N N . GLU A 1 117 ? -11.133 -5.301 -9.82 1 97.5 117 GLU A N 1
ATOM 945 C CA . GLU A 1 117 ? -11.977 -5.199 -11.008 1 97.5 117 GLU A CA 1
ATOM 946 C C . GLU A 1 117 ? -11.234 -4.531 -12.156 1 97.5 117 GLU A C 1
ATOM 948 O O . GLU A 1 117 ? -11.297 -5.004 -13.297 1 97.5 117 GLU A O 1
ATOM 953 N N . GLU A 1 118 ? -10.57 -3.463 -11.891 1 97.81 118 GLU A N 1
ATOM 954 C CA . GLU A 1 118 ? -9.805 -2.75 -12.906 1 97.81 118 GLU A CA 1
ATOM 955 C C . GLU A 1 118 ? -8.656 -3.602 -13.438 1 97.81 118 GLU A C 1
ATOM 957 O O . GLU A 1 118 ? -8.312 -3.527 -14.617 1 97.81 118 GLU A O 1
ATOM 962 N N . ALA A 1 119 ? -8.039 -4.371 -12.562 1 97.69 119 ALA A N 1
ATOM 963 C CA . ALA A 1 119 ? -6.918 -5.23 -12.938 1 97.69 119 ALA A CA 1
ATOM 964 C C . ALA A 1 119 ? -7.379 -6.363 -13.852 1 97.69 119 ALA A C 1
ATOM 966 O O . ALA A 1 119 ? -6.602 -6.867 -14.664 1 97.69 119 ALA A O 1
ATOM 967 N N . GLY A 1 120 ? -8.648 -6.859 -13.609 1 98 120 GLY A N 1
ATOM 968 C CA . GLY A 1 120 ? -9.195 -7.766 -14.609 1 98 120 GLY A CA 1
ATOM 969 C C . GLY A 1 120 ? -9.383 -9.18 -14.086 1 98 120 GLY A C 1
ATOM 970 O O . GLY A 1 120 ? -9.688 -10.094 -14.859 1 98 120 GLY A O 1
ATOM 971 N N . TYR A 1 121 ? -9.195 -9.383 -12.773 1 98.25 121 TYR A N 1
ATOM 972 C CA . TYR A 1 121 ? -9.344 -10.719 -12.211 1 98.25 121 TYR A CA 1
ATOM 973 C C . TYR A 1 121 ? -9.93 -10.648 -10.805 1 98.25 121 TYR A C 1
ATOM 975 O O . TYR A 1 121 ? -9.273 -10.148 -9.883 1 98.25 121 TYR A O 1
ATOM 983 N N . THR A 1 122 ? -11.156 -11.188 -10.57 1 98.44 122 THR A N 1
ATOM 984 C CA . THR A 1 122 ? -11.844 -11.094 -9.289 1 98.44 122 THR A CA 1
ATOM 985 C C . THR A 1 122 ? -12.422 -12.445 -8.883 1 98.44 122 THR A C 1
ATOM 987 O O . THR A 1 122 ? -13.5 -12.508 -8.289 1 98.44 122 THR A O 1
ATOM 990 N N . THR A 1 123 ? -11.773 -13.555 -9.281 1 98.44 123 THR A N 1
ATOM 991 C CA . THR A 1 123 ? -12.25 -14.891 -8.938 1 98.44 123 THR A CA 1
ATOM 992 C C . THR A 1 123 ? -11.867 -15.25 -7.508 1 98.44 123 THR A C 1
ATOM 994 O O . THR A 1 123 ? -10.781 -15.781 -7.266 1 98.44 123 THR A O 1
ATOM 997 N N . TRP A 1 124 ? -12.789 -15.078 -6.582 1 98.19 124 TRP A N 1
ATOM 998 C CA . TRP A 1 124 ? -12.562 -15.359 -5.168 1 98.19 124 TRP A CA 1
ATOM 999 C C . TRP A 1 124 ? -12.844 -16.812 -4.844 1 98.19 124 TRP A C 1
ATOM 1001 O O . TRP A 1 124 ? -13.727 -17.438 -5.445 1 98.19 124 TRP A O 1
ATOM 1011 N N . ALA A 1 125 ? -12.109 -17.344 -3.891 1 97.94 125 ALA A N 1
ATOM 1012 C CA . ALA A 1 125 ? -12.461 -18.656 -3.336 1 97.94 125 ALA A CA 1
ATOM 1013 C C . ALA A 1 125 ? -13.797 -18.594 -2.605 1 97.94 125 ALA A C 1
ATOM 1015 O O . ALA A 1 125 ? -14.266 -17.516 -2.229 1 97.94 125 ALA A O 1
ATOM 1016 N N . VAL A 1 126 ? -14.375 -19.703 -2.389 1 94.69 126 VAL A N 1
ATOM 1017 C CA . VAL A 1 126 ? -15.641 -19.781 -1.676 1 94.69 126 VAL A CA 1
ATOM 1018 C C . VAL A 1 126 ? -15.492 -19.188 -0.278 1 94.69 126 VAL A C 1
ATOM 1020 O O . VAL A 1 126 ? -14.523 -19.484 0.428 1 94.69 126 VAL A O 1
ATOM 1023 N N . LEU A 1 127 ? -16.391 -18.266 0.117 1 91.69 127 LEU A N 1
ATOM 1024 C CA . LEU A 1 127 ? -16.469 -17.641 1.433 1 91.69 127 LEU A CA 1
ATOM 1025 C C . LEU A 1 127 ? -15.375 -16.594 1.602 1 91.69 127 LEU A C 1
ATOM 1027 O O . LEU A 1 127 ? -15.086 -16.172 2.721 1 91.69 127 LEU A O 1
ATOM 1031 N N . GLU A 1 128 ? -14.758 -16.312 0.444 1 93.25 128 GLU A N 1
ATOM 1032 C CA . GLU A 1 128 ? -13.766 -15.242 0.454 1 93.25 128 GLU A CA 1
ATOM 1033 C C . GLU A 1 128 ? -14.273 -14.008 -0.278 1 93.25 128 GLU A C 1
ATOM 1035 O O . GLU A 1 128 ? -15.133 -14.109 -1.158 1 93.25 128 GLU A O 1
ATOM 1040 N N . PRO A 1 129 ? -13.742 -12.773 -0.002 1 92.62 129 PRO A N 1
ATOM 1041 C CA . PRO A 1 129 ? -12.844 -12.461 1.113 1 92.62 129 PRO A CA 1
ATOM 1042 C C . PRO A 1 129 ? -13.555 -12.492 2.467 1 92.62 129 PRO A C 1
ATOM 1044 O O . PRO A 1 129 ? -14.766 -12.281 2.537 1 92.62 129 PRO A O 1
ATOM 1047 N N . THR A 1 130 ? -12.836 -12.797 3.504 1 83.56 130 THR A N 1
ATOM 1048 C CA . THR A 1 130 ? -13.422 -12.812 4.84 1 83.56 130 THR A CA 1
ATOM 1049 C C . THR A 1 130 ? -13.188 -11.484 5.547 1 83.56 130 THR A C 1
ATOM 1051 O O . THR A 1 130 ? -12.289 -10.727 5.18 1 83.56 130 THR A O 1
ATOM 1054 N N . SER A 1 131 ? -14.141 -10.898 6.238 1 68.62 131 SER A N 1
ATOM 1055 C CA . SER A 1 131 ? -14 -9.664 7.004 1 68.62 131 SER A CA 1
ATOM 1056 C C . SER A 1 131 ? -13.406 -9.93 8.383 1 68.62 131 SER A C 1
ATOM 1058 O O . SER A 1 131 ? -13.188 -9 9.156 1 68.62 131 SER A O 1
ATOM 1060 N N . PHE A 1 132 ? -13.219 -11.125 8.859 1 56.97 132 PHE A N 1
ATOM 1061 C CA . PHE A 1 132 ? -13.047 -11.461 10.266 1 56.97 132 PHE A CA 1
ATOM 1062 C C . PHE A 1 132 ? -11.672 -11.031 10.766 1 56.97 132 PHE A C 1
ATOM 1064 O O . PHE A 1 132 ? -11.555 -10.438 11.844 1 56.97 132 PHE A O 1
ATOM 1071 N N . ALA A 1 133 ? -10.648 -11.484 10.297 1 59.34 133 ALA A N 1
ATOM 1072 C CA . ALA A 1 133 ? -9.398 -11.719 11.023 1 59.34 133 ALA A CA 1
ATOM 1073 C C . ALA A 1 133 ? -8.266 -10.883 10.445 1 59.34 133 ALA A C 1
ATOM 1075 O O . ALA A 1 133 ? -7.109 -11.312 10.43 1 59.34 133 ALA A O 1
ATOM 1076 N N . ASN A 1 134 ? -8.484 -9.562 10.398 1 83.69 134 ASN A N 1
ATOM 1077 C CA . ASN A 1 134 ? -7.32 -8.758 10.031 1 83.69 134 ASN A CA 1
ATOM 1078 C C . ASN A 1 134 ? -6.621 -9.32 8.797 1 83.69 134 ASN A C 1
ATOM 1080 O O . ASN A 1 134 ? -5.391 -9.414 8.766 1 83.69 134 ASN A O 1
ATOM 1084 N N . GLU A 1 135 ? -7.285 -9.961 7.941 1 92.88 135 GLU A N 1
ATOM 1085 C CA . GLU A 1 135 ? -6.73 -10.414 6.668 1 92.88 135 GLU A CA 1
ATOM 1086 C C . GLU A 1 135 ? -6.758 -9.297 5.629 1 92.88 135 GLU A C 1
ATOM 1088 O O . GLU A 1 135 ? -7.785 -9.055 4.992 1 92.88 135 GLU A O 1
ATOM 1093 N N . ASP A 1 136 ? -5.59 -8.648 5.492 1 95.38 136 ASP A N 1
ATOM 1094 C CA . ASP A 1 136 ? -5.555 -7.449 4.664 1 95.38 136 ASP A CA 1
ATOM 1095 C C . ASP A 1 136 ? -4.609 -7.625 3.477 1 95.38 136 ASP A C 1
ATOM 1097 O O . ASP A 1 136 ? -4.289 -6.66 2.779 1 95.38 136 ASP A O 1
ATOM 1101 N N . CYS A 1 137 ? -4.102 -8.883 3.285 1 97.69 137 CYS A N 1
ATOM 1102 C CA . CYS A 1 137 ? -3.146 -9.156 2.217 1 97.69 137 CYS A CA 1
ATOM 1103 C C . CYS A 1 137 ? -3.668 -10.234 1.278 1 97.69 137 CYS A C 1
ATOM 1105 O O . CYS A 1 137 ? -4.672 -10.891 1.574 1 97.69 137 CYS A O 1
ATOM 1107 N N . GLY A 1 138 ? -3.064 -10.367 0.174 1 98.44 138 GLY A N 1
ATOM 1108 C CA . GLY A 1 138 ? -3.65 -11.18 -0.881 1 98.44 138 GLY A CA 1
ATOM 1109 C C . GLY A 1 138 ? -2.869 -12.453 -1.157 1 98.44 138 GLY A C 1
ATOM 1110 O O . GLY A 1 138 ? -1.643 -12.469 -1.047 1 98.44 138 GLY A O 1
ATOM 1111 N N . GLY A 1 139 ? -3.58 -13.453 -1.489 1 98.75 139 GLY A N 1
ATOM 1112 C CA . GLY A 1 139 ? -3.055 -14.727 -1.956 1 98.75 139 GLY A CA 1
ATOM 1113 C C . GLY A 1 139 ? -3.984 -15.445 -2.918 1 98.75 139 GLY A C 1
ATOM 1114 O O . GLY A 1 139 ? -5.023 -14.898 -3.303 1 98.75 139 GLY A O 1
ATOM 1115 N N . ILE A 1 140 ? -3.494 -16.625 -3.326 1 98.88 140 ILE A N 1
ATOM 1116 C CA . ILE A 1 140 ? -4.316 -17.5 -4.145 1 98.88 140 ILE A CA 1
ATOM 1117 C C . ILE A 1 140 ? -4.16 -18.938 -3.664 1 98.88 140 ILE A C 1
ATOM 1119 O O . ILE A 1 140 ? -3.162 -19.297 -3.031 1 98.88 140 ILE A O 1
ATOM 1123 N N . ASN A 1 141 ? -5.199 -19.719 -3.951 1 98.62 141 ASN A N 1
ATOM 1124 C CA . ASN A 1 141 ? -5.098 -21.156 -3.709 1 98.62 141 ASN A CA 1
ATOM 1125 C C . ASN A 1 141 ? -4.645 -21.906 -4.957 1 98.62 141 ASN A C 1
ATOM 1127 O O . ASN A 1 141 ? -4.27 -21.297 -5.957 1 98.62 141 ASN A O 1
ATOM 1131 N N . GLN A 1 142 ? -4.652 -23.234 -4.973 1 97.5 142 GLN A N 1
ATOM 1132 C CA . GLN A 1 142 ? -4.121 -24.078 -6.035 1 97.5 142 GLN A CA 1
ATOM 1133 C C . GLN A 1 142 ? -4.922 -23.906 -7.324 1 97.5 142 GLN A C 1
ATOM 1135 O O . GLN A 1 142 ? -4.434 -24.219 -8.414 1 97.5 142 GLN A O 1
ATOM 1140 N N . ASN A 1 143 ? -6.16 -23.453 -7.18 1 97.94 143 ASN A N 1
ATOM 1141 C CA . ASN A 1 143 ? -7.008 -23.219 -8.344 1 97.94 143 ASN A CA 1
ATOM 1142 C C . ASN A 1 143 ? -6.965 -21.75 -8.773 1 97.94 143 ASN A C 1
ATOM 1144 O O . ASN A 1 143 ? -7.797 -21.312 -9.562 1 97.94 143 ASN A O 1
ATOM 1148 N N . VAL A 1 144 ? -6.07 -20.938 -8.211 1 98.62 144 VAL A N 1
ATOM 1149 C CA . VAL A 1 144 ? -5.809 -19.547 -8.523 1 98.62 144 VAL A CA 1
ATOM 1150 C C . VAL A 1 144 ? -7.016 -18.688 -8.141 1 98.62 144 VAL A C 1
ATOM 1152 O O . VAL A 1 144 ? -7.348 -17.719 -8.828 1 98.62 144 VAL A O 1
ATOM 1155 N N . GLN A 1 145 ? -7.754 -19.188 -7.133 1 98.81 145 GLN A N 1
ATOM 1156 C CA . GLN A 1 145 ? -8.797 -18.344 -6.555 1 98.81 145 GLN A CA 1
ATOM 1157 C C . GLN A 1 145 ? -8.219 -17.406 -5.504 1 98.81 145 GLN A C 1
ATOM 1159 O O . GLN A 1 145 ? -7.344 -17.797 -4.727 1 98.81 145 GLN A O 1
ATOM 1164 N N . LEU A 1 146 ? -8.734 -16.219 -5.492 1 98.75 146 LEU A N 1
ATOM 1165 C CA . LEU A 1 146 ? -8.211 -15.18 -4.613 1 98.75 146 LEU A CA 1
ATOM 1166 C C . LEU A 1 146 ? -8.547 -15.477 -3.156 1 98.75 146 LEU A C 1
ATOM 1168 O O . LEU A 1 146 ? -9.648 -15.945 -2.855 1 98.75 146 LEU A O 1
ATOM 1172 N N . LEU A 1 147 ? -7.633 -15.188 -2.299 1 97.75 147 LEU A N 1
ATOM 1173 C CA . LEU A 1 147 ? -7.758 -15.305 -0.85 1 97.75 147 LEU A CA 1
ATOM 1174 C C . LEU A 1 147 ? -7.316 -14.016 -0.159 1 97.75 147 LEU A C 1
ATOM 1176 O O . LEU A 1 147 ? -6.285 -13.438 -0.513 1 97.75 147 LEU A O 1
ATOM 1180 N N . ASP A 1 148 ? -8.094 -13.469 0.737 1 96.5 148 ASP A N 1
ATOM 1181 C CA . ASP A 1 148 ? -7.5 -12.547 1.704 1 96.5 148 ASP A CA 1
ATOM 1182 C C . ASP A 1 148 ? -6.824 -13.312 2.842 1 96.5 148 ASP A C 1
ATOM 1184 O O . ASP A 1 148 ? -7.391 -14.258 3.385 1 96.5 148 ASP A O 1
ATOM 1188 N N . ILE A 1 149 ? -5.648 -12.945 3.102 1 96.81 149 ILE A N 1
ATOM 1189 C CA . ILE A 1 149 ? -4.852 -13.688 4.078 1 96.81 149 ILE A CA 1
ATOM 1190 C C . ILE A 1 149 ? -4.27 -12.711 5.105 1 96.81 149 ILE A C 1
ATOM 1192 O O . ILE A 1 149 ? -4.316 -11.5 4.914 1 96.81 149 ILE A O 1
ATOM 1196 N N . ARG A 1 150 ? -3.82 -13.32 6.219 1 95.94 150 ARG A N 1
ATOM 1197 C CA . ARG A 1 150 ? -3.062 -12.516 7.176 1 95.94 150 ARG A CA 1
ATOM 1198 C C . ARG A 1 150 ? -1.715 -12.102 6.598 1 95.94 150 ARG A C 1
ATOM 1200 O O . ARG A 1 150 ? -1.028 -12.906 5.969 1 95.94 150 ARG A O 1
ATOM 1207 N N . CYS A 1 151 ? -1.256 -10.891 6.883 1 96.62 151 CYS A N 1
ATOM 1208 C CA . CYS A 1 151 ? -0.029 -10.359 6.301 1 96.62 151 CYS A CA 1
ATOM 1209 C C . CYS A 1 151 ? 1.199 -10.953 6.98 1 96.62 151 CYS A C 1
ATOM 1211 O O . CYS A 1 151 ? 2.289 -10.953 6.406 1 96.62 151 CYS A O 1
ATOM 1213 N N . ASP A 1 152 ? 0.961 -11.414 8.188 1 95.88 152 ASP A N 1
ATOM 1214 C CA . ASP A 1 152 ? 2.107 -11.789 9.008 1 95.88 152 ASP A CA 1
ATOM 1215 C C . ASP A 1 152 ? 2.336 -13.297 8.969 1 95.88 152 ASP A C 1
ATOM 1217 O O . ASP A 1 152 ? 3.25 -13.812 9.617 1 95.88 152 ASP A O 1
ATOM 1221 N N . VAL A 1 153 ? 1.478 -14.062 8.305 1 97.44 153 VAL A N 1
ATOM 1222 C CA . VAL A 1 153 ? 1.673 -15.492 8.141 1 97.44 153 VAL A CA 1
ATOM 1223 C C . VAL A 1 153 ? 2.498 -15.758 6.879 1 97.44 153 VAL A C 1
ATOM 1225 O O . VAL A 1 153 ? 2.273 -15.141 5.84 1 97.44 153 VAL A O 1
ATOM 1228 N N . GLU A 1 154 ? 3.406 -16.672 6.969 1 98.75 154 GLU A N 1
ATOM 1229 C CA . GLU A 1 154 ? 4.34 -16.922 5.875 1 98.75 154 GLU A CA 1
ATOM 1230 C C . GLU A 1 154 ? 3.764 -17.922 4.875 1 98.75 154 GLU A C 1
ATOM 1232 O O . GLU A 1 154 ? 3.152 -18.922 5.266 1 98.75 154 GLU A O 1
ATOM 1237 N N . HIS A 1 155 ? 3.836 -17.688 3.613 1 98.81 155 HIS A N 1
ATOM 1238 C CA . HIS A 1 155 ? 3.475 -18.562 2.5 1 98.81 155 HIS A CA 1
ATOM 1239 C C . HIS A 1 155 ? 4.484 -18.438 1.363 1 98.81 155 HIS A C 1
ATOM 1241 O O . HIS A 1 155 ? 5.227 -17.469 1.283 1 98.81 155 HIS A O 1
ATOM 1247 N N . PRO A 1 156 ? 4.633 -19.484 0.555 1 98.94 156 PRO A N 1
ATOM 1248 C CA . PRO A 1 156 ? 5.32 -19.25 -0.719 1 98.94 156 PRO A CA 1
ATOM 1249 C C . PRO A 1 156 ? 4.672 -18.141 -1.548 1 98.94 156 PRO A C 1
ATOM 1251 O O . PRO A 1 156 ? 3.557 -17.719 -1.246 1 98.94 156 PRO A O 1
ATOM 1254 N N . PHE A 1 157 ? 5.379 -17.641 -2.508 1 98.88 157 PHE A N 1
ATOM 1255 C CA . PHE A 1 157 ? 4.871 -16.469 -3.215 1 98.88 157 PHE A CA 1
ATOM 1256 C C . PHE A 1 157 ? 5.387 -16.438 -4.648 1 98.88 157 PHE A C 1
ATOM 1258 O O . PHE A 1 157 ? 6.312 -17.172 -5 1 98.88 157 PHE A O 1
ATOM 1265 N N . ILE A 1 158 ? 4.734 -15.648 -5.469 1 98.62 158 ILE A N 1
ATOM 1266 C CA . ILE A 1 158 ? 5 -15.586 -6.902 1 98.62 158 ILE A CA 1
ATOM 1267 C C . ILE A 1 158 ? 5.348 -14.156 -7.301 1 98.62 158 ILE A C 1
ATOM 1269 O O . ILE A 1 158 ? 4.613 -13.219 -6.977 1 98.62 158 ILE A O 1
ATOM 1273 N N . CYS A 1 159 ? 6.484 -14.008 -7.93 1 98.12 159 CYS A N 1
ATOM 1274 C CA . CYS A 1 159 ? 6.914 -12.734 -8.492 1 98.12 159 CYS A CA 1
ATOM 1275 C C . CYS A 1 159 ? 6.648 -12.68 -9.992 1 98.12 159 CYS A C 1
ATOM 1277 O O . CYS A 1 159 ? 6.648 -13.711 -10.664 1 98.12 159 CYS A O 1
ATOM 1279 N N . GLU A 1 160 ? 6.469 -11.469 -10.461 1 96.75 160 GLU A N 1
ATOM 1280 C CA . GLU A 1 160 ? 6.219 -11.227 -11.875 1 96.75 160 GLU A CA 1
ATOM 1281 C C . GLU A 1 160 ? 7.016 -10.031 -12.383 1 96.75 160 GLU A C 1
ATOM 1283 O O . GLU A 1 160 ? 7.137 -9.023 -11.688 1 96.75 160 GLU A O 1
ATOM 1288 N N . HIS A 1 161 ? 7.613 -10.203 -13.5 1 95.5 161 HIS A N 1
ATOM 1289 C CA . HIS A 1 161 ? 8.18 -9.102 -14.273 1 95.5 161 HIS A CA 1
ATOM 1290 C C . HIS A 1 161 ? 7.48 -8.953 -15.617 1 95.5 161 HIS A C 1
ATOM 1292 O O . HIS A 1 161 ? 7.414 -9.906 -16.391 1 95.5 161 HIS A O 1
ATOM 1298 N N . GLU A 1 162 ? 6.902 -7.695 -15.812 1 89.44 162 GLU A N 1
ATOM 1299 C CA . GLU A 1 162 ? 6.18 -7.453 -17.047 1 89.44 162 GLU A CA 1
ATOM 1300 C C . GLU A 1 162 ? 7.082 -6.82 -18.109 1 89.44 162 GLU A C 1
ATOM 1302 O O . GLU A 1 162 ? 7.902 -5.953 -17.781 1 89.44 162 GLU A O 1
ATOM 1307 N N . THR A 1 163 ? 7.184 -7.512 -19.25 1 77 163 THR A N 1
ATOM 1308 C CA . THR A 1 163 ? 7.969 -6.965 -20.344 1 77 163 THR A CA 1
ATOM 1309 C C . THR A 1 163 ? 7.117 -6.055 -21.234 1 77 163 THR A C 1
ATOM 1311 O O . THR A 1 163 ? 5.91 -6.273 -21.375 1 77 163 THR A O 1
ATOM 1314 N N . MET B 1 1 ? -46.938 -30.031 48.094 1 32.53 1 MET B N 1
ATOM 1315 C CA . MET B 1 1 ? -45.781 -30.25 47.188 1 32.53 1 MET B CA 1
ATOM 1316 C C . MET B 1 1 ? -45.875 -29.328 45.969 1 32.53 1 MET B C 1
ATOM 1318 O O . MET B 1 1 ? -46.688 -29.547 45.094 1 32.53 1 MET B O 1
ATOM 1322 N N . LEU B 1 2 ? -45.688 -27.969 46.25 1 36.31 2 LEU B N 1
ATOM 1323 C CA . LEU B 1 2 ? -45.844 -26.844 45.312 1 36.31 2 LEU B CA 1
ATOM 1324 C C . LEU B 1 2 ? -44.719 -26.875 44.281 1 36.31 2 LEU B C 1
ATOM 1326 O O . LEU B 1 2 ? -43.531 -26.781 44.625 1 36.31 2 LEU B O 1
ATOM 1330 N N . ARG B 1 3 ? -44.875 -27.719 43.219 1 43.25 3 ARG B N 1
ATOM 1331 C CA . ARG B 1 3 ? -43.969 -27.797 42.094 1 43.25 3 ARG B CA 1
ATOM 1332 C C . ARG B 1 3 ? -43.781 -26.422 41.438 1 43.25 3 ARG B C 1
ATOM 1334 O O . ARG B 1 3 ? -44.719 -25.828 40.938 1 43.25 3 ARG B O 1
ATOM 1341 N N . GLY B 1 4 ? -42.875 -25.562 42.031 1 39.97 4 GLY B N 1
ATOM 1342 C CA . GLY B 1 4 ? -42.5 -24.297 41.406 1 39.97 4 GLY B CA 1
ATOM 1343 C C . GLY B 1 4 ? -41.938 -24.469 40 1 39.97 4 GLY B C 1
ATOM 1344 O O . GLY B 1 4 ? -41.094 -25.312 39.781 1 39.97 4 GLY B O 1
ATOM 1345 N N . SER B 1 5 ? -42.781 -24.25 39 1 43.97 5 SER B N 1
ATOM 1346 C CA . SER B 1 5 ? -42.406 -24.234 37.594 1 43.97 5 SER B CA 1
ATOM 1347 C C . SER B 1 5 ? -41.312 -23.172 37.312 1 43.97 5 SER B C 1
ATOM 1349 O O . SER B 1 5 ? -41.531 -21.984 37.562 1 43.97 5 SER B O 1
ATOM 1351 N N . LEU B 1 6 ? -40.031 -23.547 37.469 1 42.03 6 LEU B N 1
ATOM 1352 C CA . LEU B 1 6 ? -38.938 -22.641 37.094 1 42.03 6 LEU B CA 1
ATOM 1353 C C . LEU B 1 6 ? -39 -22.281 35.625 1 42.03 6 LEU B C 1
ATOM 1355 O O . LEU B 1 6 ? -38.969 -23.156 34.75 1 42.03 6 LEU B O 1
ATOM 1359 N N . CYS B 1 7 ? -39.531 -21.031 35.281 1 41.25 7 CYS B N 1
ATOM 1360 C CA . CYS B 1 7 ? -39.531 -20.5 33.938 1 41.25 7 CYS B CA 1
ATOM 1361 C C . CYS B 1 7 ? -38.094 -20.219 33.469 1 41.25 7 CYS B C 1
ATOM 1363 O O . CYS B 1 7 ? -37.406 -19.406 34.062 1 41.25 7 CYS B O 1
ATOM 1365 N N . ALA B 1 8 ? -37.5 -21.188 32.812 1 45.56 8 ALA B N 1
ATOM 1366 C CA . ALA B 1 8 ? -36.188 -20.984 32.188 1 45.56 8 ALA B CA 1
ATOM 1367 C C . ALA B 1 8 ? -36.25 -19.859 31.172 1 45.56 8 ALA B C 1
ATOM 1369 O O . ALA B 1 8 ? -37 -19.938 30.203 1 45.56 8 ALA B O 1
ATOM 1370 N N . VAL B 1 9 ? -35.906 -18.609 31.5 1 46.41 9 VAL B N 1
ATOM 1371 C CA . VAL B 1 9 ? -35.75 -17.516 30.547 1 46.41 9 VAL B CA 1
ATOM 1372 C C . VAL B 1 9 ? -34.625 -17.828 29.594 1 46.41 9 VAL B C 1
ATOM 1374 O O . VAL B 1 9 ? -33.438 -17.906 30 1 46.41 9 VAL B O 1
ATOM 1377 N N . VAL B 1 10 ? -34.844 -18.578 28.531 1 44.78 10 VAL B N 1
ATOM 1378 C CA . VAL B 1 10 ? -33.844 -18.719 27.484 1 44.78 10 VAL B CA 1
ATOM 1379 C C . VAL B 1 10 ? -33.531 -17.359 26.875 1 44.78 10 VAL B C 1
ATOM 1381 O O . VAL B 1 10 ? -34.406 -16.703 26.312 1 44.78 10 VAL B O 1
ATOM 1384 N N . PHE B 1 11 ? -32.469 -16.672 27.328 1 45.03 11 PHE B N 1
ATOM 1385 C CA . PHE B 1 11 ? -31.922 -15.492 26.688 1 45.03 11 PHE B CA 1
ATOM 1386 C C . PHE B 1 11 ? -31.406 -15.82 25.281 1 45.03 11 PHE B C 1
ATOM 1388 O O . PHE B 1 11 ? -30.438 -16.578 25.141 1 45.03 11 PHE B O 1
ATOM 1395 N N . ALA B 1 12 ? -32.25 -15.68 24.281 1 41.97 12 ALA B N 1
ATOM 1396 C CA . ALA B 1 12 ? -31.766 -15.742 22.891 1 41.97 12 ALA B CA 1
ATOM 1397 C C . ALA B 1 12 ? -30.75 -14.641 22.625 1 41.97 12 ALA B C 1
ATOM 1399 O O . ALA B 1 12 ? -31.078 -13.453 22.625 1 41.97 12 ALA B O 1
ATOM 1400 N N . VAL B 1 13 ? -29.516 -14.875 22.953 1 40.19 13 VAL B N 1
ATOM 1401 C CA . VAL B 1 13 ? -28.484 -13.961 22.469 1 40.19 13 VAL B CA 1
ATOM 1402 C C . VAL B 1 13 ? -28.578 -13.844 20.953 1 40.19 13 VAL B C 1
ATOM 1404 O O . VAL B 1 13 ? -28.422 -14.836 20.234 1 40.19 13 VAL B O 1
ATOM 1407 N N . CYS B 1 14 ? -29.281 -12.914 20.391 1 37.09 14 CYS B N 1
ATOM 1408 C CA . CYS B 1 14 ? -29.234 -12.547 18.984 1 37.09 14 CYS B CA 1
ATOM 1409 C C . CYS B 1 14 ? -27.797 -12.227 18.562 1 37.09 14 CYS B C 1
ATOM 1411 O O . CYS B 1 14 ? -27.25 -11.203 18.969 1 37.09 14 CYS B O 1
ATOM 1413 N N . LEU B 1 15 ? -27.016 -13.195 18.359 1 36.91 15 LEU B N 1
ATOM 1414 C CA . LEU B 1 15 ? -25.781 -12.93 17.609 1 36.91 15 LEU B CA 1
ATOM 1415 C C . LEU B 1 15 ? -26.078 -12.055 16.391 1 36.91 15 LEU B C 1
ATOM 1417 O O . LEU B 1 15 ? -26.625 -12.539 15.391 1 36.91 15 LEU B O 1
ATOM 1421 N N . TYR B 1 16 ? -26.344 -10.734 16.562 1 35.47 16 TYR B N 1
ATOM 1422 C CA . TYR B 1 16 ? -26.234 -9.805 15.438 1 35.47 16 TYR B CA 1
ATOM 1423 C C . TYR B 1 16 ? -24.938 -10.031 14.672 1 35.47 16 TYR B C 1
ATOM 1425 O O . TYR B 1 16 ? -23.859 -9.664 15.141 1 35.47 16 TYR B O 1
ATOM 1433 N N . THR B 1 17 ? -24.75 -11.07 14.023 1 37.19 17 THR B N 1
ATOM 1434 C CA . THR B 1 17 ? -23.719 -11.031 12.992 1 37.19 17 THR B CA 1
ATOM 1435 C C . THR B 1 17 ? -23.953 -9.844 12.055 1 37.19 17 THR B C 1
ATOM 1437 O O . THR B 1 17 ? -25 -9.742 11.406 1 37.19 17 THR B O 1
ATOM 1440 N N . ALA B 1 18 ? -23.328 -8.68 12.414 1 38.91 18 ALA B N 1
ATOM 1441 C CA . ALA B 1 18 ? -23.266 -7.66 11.375 1 38.91 18 ALA B CA 1
ATOM 1442 C C . ALA B 1 18 ? -22.969 -8.281 10.016 1 38.91 18 ALA B C 1
ATOM 1444 O O . ALA B 1 18 ? -21.797 -8.523 9.68 1 38.91 18 ALA B O 1
ATOM 1445 N N . GLN B 1 19 ? -23.734 -9.227 9.586 1 34.94 19 GLN B N 1
ATOM 1446 C CA . GLN B 1 19 ? -23.625 -9.547 8.164 1 34.94 19 GLN B CA 1
ATOM 1447 C C . GLN B 1 19 ? -23.797 -8.297 7.305 1 34.94 19 GLN B C 1
ATOM 1449 O O . GLN B 1 19 ? -24.828 -7.633 7.363 1 34.94 19 GLN B O 1
ATOM 1454 N N . SER B 1 20 ? -22.75 -7.523 7.086 1 40.12 20 SER B N 1
ATOM 1455 C CA . SER B 1 20 ? -22.984 -6.512 6.055 1 40.12 20 SER B CA 1
ATOM 1456 C C . SER B 1 20 ? -23.875 -7.043 4.945 1 40.12 20 SER B C 1
ATOM 1458 O O . SER B 1 20 ? -23.703 -8.172 4.484 1 40.12 20 SER B O 1
ATOM 1460 N N . ASP B 1 21 ? -25.062 -6.773 4.918 1 40.75 21 ASP B N 1
ATOM 1461 C CA . ASP B 1 21 ? -26 -7.098 3.836 1 40.75 21 ASP B CA 1
ATOM 1462 C C . ASP B 1 21 ? -25.297 -7 2.477 1 40.75 21 ASP B C 1
ATOM 1464 O O . ASP B 1 21 ? -24.781 -5.949 2.115 1 40.75 21 ASP B O 1
ATOM 1468 N N . PRO B 1 22 ? -24.859 -8.047 1.875 1 43 22 PRO B N 1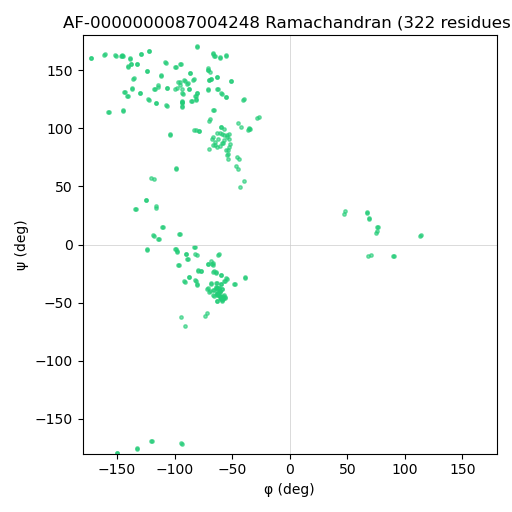
ATOM 1469 C CA . PRO B 1 22 ? -24.266 -7.996 0.536 1 43 22 PRO B CA 1
ATOM 1470 C C . PRO B 1 22 ? -24.984 -7.012 -0.387 1 43 22 PRO B C 1
ATOM 1472 O O . PRO B 1 22 ? -24.438 -6.609 -1.414 1 43 22 PRO B O 1
ATOM 1475 N N . LEU B 1 23 ? -26.25 -6.77 -0.204 1 40.59 23 LEU B N 1
ATOM 1476 C CA . LEU B 1 23 ? -27.094 -6 -1.115 1 40.59 23 LEU B CA 1
ATOM 1477 C C . LEU B 1 23 ? -26.891 -4.5 -0.899 1 40.59 23 LEU B C 1
ATOM 1479 O O . LEU B 1 23 ? -27.469 -3.684 -1.617 1 40.59 23 LEU B O 1
ATOM 1483 N N . GLN B 1 24 ? -26.641 -4.043 0.275 1 45.47 24 GLN B N 1
ATOM 1484 C CA . GLN B 1 24 ? -26.578 -2.586 0.294 1 45.47 24 GLN B CA 1
ATOM 1485 C C . GLN B 1 24 ? -25.328 -2.088 -0.446 1 45.47 24 GLN B C 1
ATOM 1487 O O . GLN B 1 24 ? -24.219 -2.492 -0.131 1 45.47 24 GLN B O 1
ATOM 1492 N N . PRO B 1 25 ? -25.5 -1.569 -1.598 1 50.84 25 PRO B N 1
ATOM 1493 C CA . PRO B 1 25 ? -24.375 -1.106 -2.406 1 50.84 25 PRO B CA 1
ATOM 1494 C C . PRO B 1 25 ? -23.328 -0.346 -1.586 1 50.84 25 PRO B C 1
ATOM 1496 O O . PRO B 1 25 ? -23.688 0.521 -0.785 1 50.84 25 PRO B O 1
ATOM 1499 N N . LYS B 1 26 ? -22.219 -0.937 -1.216 1 62.56 26 LYS B N 1
ATOM 1500 C CA . LYS B 1 26 ? -21.141 -0.164 -0.6 1 62.56 26 LYS B CA 1
ATOM 1501 C C . LYS B 1 26 ? -21.188 1.293 -1.052 1 62.56 26 LYS B C 1
ATOM 1503 O O . LYS B 1 26 ? -21.344 1.575 -2.24 1 62.56 26 LYS B O 1
ATOM 1508 N N . GLU B 1 27 ? -21.578 2.193 -0.04 1 73.56 27 GLU B N 1
ATOM 1509 C CA . GLU B 1 27 ? -21.562 3.625 -0.329 1 73.56 27 GLU B CA 1
ATOM 1510 C C . GLU B 1 27 ? -20.328 4.016 -1.142 1 73.56 27 GLU B C 1
ATOM 1512 O O . GLU B 1 27 ? -19.219 3.635 -0.799 1 73.56 27 GLU B O 1
ATOM 1517 N N . ASP B 1 28 ? -20.594 4.621 -2.234 1 86.19 28 ASP B N 1
ATOM 1518 C CA . ASP B 1 28 ? -19.5 5.09 -3.074 1 86.19 28 ASP B CA 1
ATOM 1519 C C . ASP B 1 28 ? -18.75 6.25 -2.414 1 86.19 28 ASP B C 1
ATOM 1521 O O . ASP B 1 28 ? -19.281 6.887 -1.498 1 86.19 28 ASP B O 1
ATOM 1525 N N . ALA B 1 29 ? -17.484 6.379 -2.65 1 89.44 29 ALA B N 1
ATOM 1526 C CA . ALA B 1 29 ? -16.594 7.395 -2.07 1 89.44 29 ALA B CA 1
ATOM 1527 C C . ALA B 1 29 ? -17.234 8.781 -2.162 1 89.44 29 ALA B C 1
ATOM 1529 O O . ALA B 1 29 ? -17.109 9.594 -1.239 1 89.44 29 ALA B O 1
ATOM 1530 N N . GLU B 1 30 ? -17.969 9.07 -3.174 1 91 30 GLU B N 1
ATOM 1531 C CA . GLU B 1 30 ? -18.594 10.375 -3.361 1 91 30 GLU B CA 1
ATOM 1532 C C . GLU B 1 30 ? -19.734 10.586 -2.373 1 91 30 GLU B C 1
ATOM 1534 O O . GLU B 1 30 ? -19.938 11.695 -1.884 1 91 30 GLU B O 1
ATOM 1539 N N . GLN B 1 31 ? -20.453 9.523 -2.121 1 93.88 31 GLN B N 1
ATOM 1540 C CA . GLN B 1 31 ? -21.531 9.609 -1.14 1 93.88 31 GLN B CA 1
ATOM 1541 C C . GLN B 1 31 ? -20.969 9.844 0.263 1 93.88 31 GLN B C 1
ATOM 1543 O O . GLN B 1 31 ? -21.516 10.664 1.015 1 93.88 31 GLN B O 1
ATOM 1548 N N . LYS B 1 32 ? -19.922 9.117 0.583 1 94.44 32 LYS B N 1
ATOM 1549 C CA . LYS B 1 32 ? -19.266 9.328 1.867 1 94.44 32 LYS B CA 1
ATOM 1550 C C . LYS B 1 32 ? -18.781 10.773 2.012 1 94.44 32 LYS B C 1
ATOM 1552 O O . LYS B 1 32 ? -19.031 11.406 3.037 1 94.44 32 LYS B O 1
ATOM 1557 N N . TRP B 1 33 ? -18.156 11.289 0.991 1 94.69 33 TRP B N 1
ATOM 1558 C CA . TRP B 1 33 ? -17.625 12.641 0.982 1 94.69 33 TRP B CA 1
ATOM 1559 C C . TRP B 1 33 ? -18.719 13.672 1.187 1 94.69 33 TRP B C 1
ATOM 1561 O O . TRP B 1 33 ? -18.578 14.609 1.977 1 94.69 33 TRP B O 1
ATOM 1571 N N . SER B 1 34 ? -19.797 13.516 0.525 1 94.19 34 SER B N 1
ATOM 1572 C CA . SER B 1 34 ? -20.891 14.477 0.58 1 94.19 34 SER B CA 1
ATOM 1573 C C . SER B 1 34 ? -21.422 14.633 2 1 94.19 34 SER B C 1
ATOM 1575 O O . SER B 1 34 ? -21.906 15.703 2.377 1 94.19 34 SER B O 1
ATOM 1577 N N . ARG B 1 35 ? -21.219 13.562 2.738 1 94.81 35 ARG B N 1
ATOM 1578 C CA . ARG B 1 35 ? -21.75 13.578 4.098 1 94.81 35 ARG B CA 1
ATOM 1579 C C . ARG B 1 35 ? -20.828 14.359 5.031 1 94.81 35 ARG B C 1
ATOM 1581 O O . ARG B 1 35 ? -21.266 14.867 6.062 1 94.81 35 ARG B O 1
ATOM 1588 N N . VAL B 1 36 ? -19.547 14.477 4.625 1 96.56 36 VAL B N 1
ATOM 1589 C CA . VAL B 1 36 ? -18.609 14.992 5.621 1 96.56 36 VAL B CA 1
ATOM 1590 C C . VAL B 1 36 ? -17.906 16.234 5.074 1 96.56 36 VAL B C 1
ATOM 1592 O O . VAL B 1 36 ? -17.109 16.859 5.773 1 96.56 36 VAL B O 1
ATOM 1595 N N . SER B 1 37 ? -18.156 16.594 3.818 1 94.69 37 SER B N 1
ATOM 1596 C CA . SER B 1 37 ? -17.406 17.672 3.17 1 94.69 37 SER B CA 1
ATOM 1597 C C . SER B 1 37 ? -17.453 18.953 3.99 1 94.69 37 SER B C 1
ATOM 1599 O O . SER B 1 37 ? -16.5 19.734 3.998 1 94.69 37 SER B O 1
ATOM 1601 N N . HIS B 1 38 ? -18.516 19.156 4.738 1 94.44 38 HIS B N 1
ATOM 1602 C CA . HIS B 1 38 ? -18.703 20.391 5.512 1 94.44 38 HIS B CA 1
ATOM 1603 C C . HIS B 1 38 ? -17.734 20.453 6.691 1 94.44 38 HIS B C 1
ATOM 1605 O O . HIS B 1 38 ? -17.562 21.516 7.297 1 94.44 38 HIS B O 1
ATOM 1611 N N . THR B 1 39 ? -17.141 19.328 7.074 1 96.5 39 THR B N 1
ATOM 1612 C CA . THR B 1 39 ? -16.219 19.297 8.211 1 96.5 39 THR B CA 1
ATOM 1613 C C . THR B 1 39 ? -14.789 19.562 7.758 1 96.5 39 THR B C 1
ATOM 1615 O O . THR B 1 39 ? -13.883 19.672 8.586 1 96.5 39 THR B O 1
ATOM 1618 N N . TYR B 1 40 ? -14.602 19.609 6.441 1 96.12 40 TYR B N 1
ATOM 1619 C CA . TYR B 1 40 ? -13.289 19.875 5.852 1 96.12 40 TYR B CA 1
ATOM 1620 C C . TYR B 1 40 ? -13.133 21.359 5.531 1 96.12 40 TYR B C 1
ATOM 1622 O O . TYR B 1 40 ? -14.125 22.078 5.371 1 96.12 40 TYR B O 1
ATOM 1630 N N . ARG B 1 41 ? -11.906 21.75 5.496 1 92.62 41 ARG B N 1
ATOM 1631 C CA . ARG B 1 41 ? -11.586 23.125 5.18 1 92.62 41 ARG B CA 1
ATOM 1632 C C . ARG B 1 41 ? -10.828 23.234 3.859 1 92.62 41 ARG B C 1
ATOM 1634 O O . ARG B 1 41 ? -10.086 22.312 3.494 1 92.62 41 ARG B O 1
ATOM 1641 N N . THR B 1 42 ? -11.227 24.188 3.045 1 84.94 42 THR B N 1
ATOM 1642 C CA . THR B 1 42 ? -10.578 24.406 1.758 1 84.94 42 THR B CA 1
ATOM 1643 C C . THR B 1 42 ? -9.586 25.562 1.846 1 84.94 42 THR B C 1
ATOM 1645 O O . THR B 1 42 ? -9.812 26.531 2.586 1 84.94 42 THR B O 1
ATOM 1648 N N . LEU B 1 43 ? -8.422 25.312 1.297 1 67.44 43 LEU B N 1
ATOM 1649 C CA . LEU B 1 43 ? -7.531 26.469 1.23 1 67.44 43 LEU B CA 1
ATOM 1650 C C . LEU B 1 43 ? -7.652 27.156 -0.12 1 67.44 43 LEU B C 1
ATOM 1652 O O . LEU B 1 43 ? -7.82 28.375 -0.178 1 67.44 43 LEU B O 1
ATOM 1656 N N . ASN B 1 44 ? -7.32 26.484 -1.243 1 66.81 44 ASN B N 1
ATOM 1657 C CA . ASN B 1 44 ? -7.352 27.141 -2.547 1 66.81 44 ASN B CA 1
ATOM 1658 C C . ASN B 1 44 ? -8.391 26.5 -3.469 1 66.81 44 ASN B C 1
ATOM 1660 O O . ASN B 1 44 ? -8.203 26.469 -4.688 1 66.81 44 ASN B O 1
ATOM 1664 N N . ARG B 1 45 ? -9.43 26.016 -2.85 1 66.81 45 ARG B N 1
ATOM 1665 C CA . ARG B 1 45 ? -10.602 25.5 -3.559 1 66.81 45 ARG B CA 1
ATOM 1666 C C . ARG B 1 45 ? -10.258 24.219 -4.309 1 66.81 45 ARG B C 1
ATOM 1668 O O . ARG B 1 45 ? -11.141 23.594 -4.902 1 66.81 45 ARG B O 1
ATOM 1675 N N . VAL B 1 46 ? -9.008 23.906 -4.375 1 77.5 46 VAL B N 1
ATOM 1676 C CA . VAL B 1 46 ? -8.672 22.719 -5.152 1 77.5 46 VAL B CA 1
ATOM 1677 C C . VAL B 1 46 ? -8.664 21.5 -4.246 1 77.5 46 VAL B C 1
ATOM 1679 O O . VAL B 1 46 ? -9.109 20.422 -4.645 1 77.5 46 VAL B O 1
ATOM 1682 N N . SER B 1 47 ? -8.32 21.688 -3.061 1 88.81 47 SER B N 1
ATOM 1683 C CA . SER B 1 47 ? -8.234 20.578 -2.125 1 88.81 47 SER B CA 1
ATOM 1684 C C . SER B 1 47 ? -8.875 20.922 -0.786 1 88.81 47 SER B C 1
ATOM 1686 O O . SER B 1 47 ? -8.891 22.094 -0.382 1 88.81 47 SER B O 1
ATOM 1688 N N . TYR B 1 48 ? -9.508 20.016 -0.179 1 93.88 48 TYR B N 1
ATOM 1689 C CA . TYR B 1 48 ? -10.07 20.094 1.165 1 93.88 48 TYR B CA 1
ATOM 1690 C C . TYR B 1 48 ? -9.25 19.266 2.146 1 93.88 48 TYR B C 1
ATOM 1692 O O . TYR B 1 48 ? -8.812 18.156 1.819 1 93.88 48 TYR B O 1
ATOM 1700 N N . TYR B 1 49 ? -8.984 19.891 3.332 1 96.62 49 TYR B N 1
ATOM 1701 C CA . TYR B 1 49 ? -8.18 19.203 4.336 1 96.62 49 TYR B CA 1
ATOM 1702 C C . TYR B 1 49 ? -8.914 19.109 5.664 1 96.62 49 TYR B C 1
ATOM 1704 O O . TYR B 1 49 ? -9.695 20 6.012 1 96.62 49 TYR B O 1
ATOM 1712 N N . LYS B 1 50 ? -8.664 18.109 6.395 1 97.06 50 LYS B N 1
ATOM 1713 C CA . LYS B 1 50 ? -9.125 17.938 7.766 1 97.06 50 LYS B CA 1
ATOM 1714 C C . LYS B 1 50 ? -8.047 17.297 8.641 1 97.06 50 LYS B C 1
ATOM 1716 O O . LYS B 1 50 ? -7.453 16.297 8.258 1 97.06 50 LYS B O 1
ATOM 1721 N N . VAL B 1 51 ? -7.777 17.938 9.734 1 98.12 51 VAL B N 1
ATOM 1722 C CA . VAL B 1 51 ? -6.859 17.375 10.719 1 98.12 51 VAL B CA 1
ATOM 1723 C C . VAL B 1 51 ? -7.648 16.609 11.773 1 98.12 51 VAL B C 1
ATOM 1725 O O . VAL B 1 51 ? -8.586 17.141 12.367 1 98.12 51 VAL B O 1
ATOM 1728 N N . TYR B 1 52 ? -7.344 15.352 11.938 1 98.62 52 TYR B N 1
ATOM 1729 C CA . TYR B 1 52 ? -7.844 14.578 13.062 1 98.62 52 TYR B CA 1
ATOM 1730 C C . TYR B 1 52 ? -6.855 14.594 14.219 1 98.62 52 TYR B C 1
ATOM 1732 O O . TYR B 1 52 ? -5.738 14.086 14.102 1 98.62 52 TYR B O 1
ATOM 1740 N N . GLU B 1 53 ? -7.305 15.125 15.336 1 97.94 53 GLU B N 1
ATOM 1741 C CA . GLU B 1 53 ? -6.43 15.289 16.5 1 97.94 53 GLU B CA 1
ATOM 1742 C C . GLU B 1 53 ? -6.305 13.992 17.281 1 97.94 53 GLU B C 1
ATOM 1744 O O . GLU B 1 53 ? -5.309 13.781 17.984 1 97.94 53 GLU B O 1
ATOM 1749 N N . GLU B 1 54 ? -7.324 13.219 17.266 1 98.19 54 GLU B N 1
ATOM 1750 C CA . GLU B 1 54 ? -7.242 11.93 17.938 1 98.19 54 GLU B CA 1
ATOM 1751 C C . GLU B 1 54 ? -6.238 11.008 17.25 1 98.19 54 GLU B C 1
ATOM 1753 O O . GLU B 1 54 ? -6.414 10.648 16.094 1 98.19 54 GLU B O 1
ATOM 1758 N N . PRO B 1 55 ? -5.203 10.664 17.906 1 98.75 55 PRO B N 1
ATOM 1759 C CA . PRO B 1 55 ? -4.141 9.875 17.281 1 98.75 55 PRO B CA 1
ATOM 1760 C C . PRO B 1 55 ? -4.613 8.492 16.828 1 98.75 55 PRO B C 1
ATOM 1762 O O . PRO B 1 55 ? -5.48 7.895 17.469 1 98.75 55 PRO B O 1
ATOM 1765 N N . ARG B 1 56 ? -4.129 8 15.758 1 98.81 56 ARG B N 1
ATOM 1766 C CA . ARG B 1 56 ? -4.328 6.664 15.211 1 98.81 56 ARG B CA 1
ATOM 1767 C C . ARG B 1 56 ? -3.027 6.102 14.648 1 98.81 56 ARG B C 1
ATOM 1769 O O . ARG B 1 56 ? -2.057 6.84 14.453 1 98.81 56 ARG B O 1
ATOM 1776 N N . THR B 1 57 ? -3.012 4.77 14.516 1 98.44 57 THR B N 1
ATOM 1777 C CA . THR B 1 57 ? -1.928 4.191 13.727 1 98.44 57 THR B CA 1
ATOM 1778 C C . THR B 1 57 ? -2.053 4.586 12.258 1 98.44 57 THR B C 1
ATOM 1780 O O . THR B 1 57 ? -3.098 5.078 11.828 1 98.44 57 THR B O 1
ATOM 1783 N N . TRP B 1 58 ? -1.025 4.406 11.547 1 98.56 58 TRP B N 1
ATOM 1784 C CA . TRP B 1 58 ? -1.023 4.832 10.148 1 98.56 58 TRP B CA 1
ATOM 1785 C C . TRP B 1 58 ? -2.158 4.164 9.375 1 98.56 58 TRP B C 1
ATOM 1787 O O . TRP B 1 58 ? -2.873 4.824 8.617 1 98.56 58 TRP B O 1
ATOM 1797 N N . PHE B 1 59 ? -2.357 2.842 9.609 1 97.38 59 PHE B N 1
ATOM 1798 C CA . PHE B 1 59 ? -3.389 2.107 8.883 1 97.38 59 PHE B CA 1
ATOM 1799 C C . PHE B 1 59 ? -4.777 2.547 9.328 1 97.38 59 PHE B C 1
ATOM 1801 O O . PHE B 1 59 ? -5.68 2.693 8.5 1 97.38 59 PHE B O 1
ATOM 1808 N N . GLU B 1 60 ? -4.941 2.754 10.586 1 97.5 60 GLU B N 1
ATOM 1809 C CA . GLU B 1 60 ? -6.215 3.262 11.086 1 97.5 60 GLU B CA 1
ATOM 1810 C C . GLU B 1 60 ? -6.508 4.652 10.539 1 97.5 60 GLU B C 1
ATOM 1812 O O . GLU B 1 60 ? -7.656 4.969 10.219 1 97.5 60 GLU B O 1
ATOM 1817 N N . ALA B 1 61 ? -5.492 5.488 10.492 1 98.88 61 ALA B N 1
ATOM 1818 C CA . ALA B 1 61 ? -5.633 6.832 9.93 1 98.88 61 ALA B CA 1
ATOM 1819 C C . ALA B 1 61 ? -6.059 6.777 8.469 1 98.88 61 ALA B C 1
ATOM 1821 O O . ALA B 1 61 ? -6.973 7.492 8.055 1 98.88 61 ALA B O 1
ATOM 1822 N N . SER B 1 62 ? -5.383 5.922 7.758 1 98.56 62 SER B N 1
ATOM 1823 C CA . SER B 1 62 ? -5.742 5.746 6.355 1 98.56 62 SER B CA 1
ATOM 1824 C C . SER B 1 62 ? -7.195 5.312 6.203 1 98.56 62 SER B C 1
ATOM 1826 O O . SER B 1 62 ? -7.926 5.852 5.371 1 98.56 62 SER B O 1
ATOM 1828 N N . ASP B 1 63 ? -7.602 4.387 6.988 1 96.12 63 ASP B N 1
ATOM 1829 C CA . ASP B 1 63 ? -8.977 3.895 6.957 1 96.12 63 ASP B CA 1
ATOM 1830 C C . ASP B 1 63 ? -9.961 5 7.32 1 96.12 63 ASP B C 1
ATOM 1832 O O . ASP B 1 63 ? -11.023 5.113 6.707 1 96.12 63 ASP B O 1
ATOM 1836 N N . THR B 1 64 ? -9.633 5.781 8.336 1 97.88 64 THR B N 1
ATOM 1837 C CA . THR B 1 64 ? -10.5 6.875 8.766 1 97.88 64 THR B CA 1
ATOM 1838 C C . THR B 1 64 ? -10.719 7.867 7.629 1 97.88 64 THR B C 1
ATOM 1840 O O . THR B 1 64 ? -11.852 8.273 7.363 1 97.88 64 THR B O 1
ATOM 1843 N N . CYS B 1 65 ? -9.641 8.289 6.953 1 98.44 65 CYS B N 1
ATOM 1844 C CA . CYS B 1 65 ? -9.781 9.203 5.828 1 98.44 65 CYS B CA 1
ATOM 1845 C C . CYS B 1 65 ? -10.625 8.586 4.719 1 98.44 65 CYS B C 1
ATOM 1847 O O . CYS B 1 65 ? -11.469 9.25 4.125 1 98.44 65 CYS B O 1
ATOM 1849 N N . ALA B 1 66 ? -10.398 7.305 4.488 1 96.81 66 ALA B N 1
ATOM 1850 C CA . ALA B 1 66 ? -11.141 6.613 3.439 1 96.81 66 ALA B CA 1
ATOM 1851 C C . ALA B 1 66 ? -12.641 6.582 3.752 1 96.81 66 ALA B C 1
ATOM 1853 O O . ALA B 1 66 ? -13.469 6.672 2.846 1 96.81 66 ALA B O 1
ATOM 1854 N N . ARG B 1 67 ? -12.945 6.434 4.961 1 95.38 67 ARG B N 1
ATOM 1855 C CA . ARG B 1 67 ? -14.344 6.422 5.375 1 95.38 67 ARG B CA 1
ATOM 1856 C C . ARG B 1 67 ? -15.008 7.77 5.105 1 95.38 67 ARG B C 1
ATOM 1858 O O . ARG B 1 67 ? -16.234 7.852 4.992 1 95.38 67 ARG B O 1
ATOM 1865 N N . ASP B 1 68 ? -14.219 8.828 5.039 1 96.94 68 ASP B N 1
ATOM 1866 C CA . ASP B 1 68 ? -14.719 10.148 4.691 1 96.94 68 ASP B CA 1
ATOM 1867 C C . ASP B 1 68 ? -14.844 10.312 3.18 1 96.94 68 ASP B C 1
ATOM 1869 O O . ASP B 1 68 ? -15.32 11.344 2.697 1 96.94 68 ASP B O 1
ATOM 1873 N N . GLY B 1 69 ? -14.445 9.289 2.426 1 96 69 GLY B N 1
ATOM 1874 C CA . GLY B 1 69 ? -14.352 9.469 0.986 1 96 69 GLY B CA 1
ATOM 1875 C C . GLY B 1 69 ? -13.125 10.258 0.565 1 96 69 GLY B C 1
ATOM 1876 O O . GLY B 1 69 ? -13.086 10.828 -0.531 1 96 69 GLY B O 1
ATOM 1877 N N . SER B 1 70 ? -12.203 10.391 1.453 1 96.81 70 SER B N 1
ATOM 1878 C CA . SER B 1 70 ? -10.938 11.078 1.236 1 96.81 70 SER B CA 1
ATOM 1879 C C . SER B 1 70 ? -9.758 10.141 1.455 1 96.81 70 SER B C 1
ATOM 1881 O O . SER B 1 70 ? -9.898 8.914 1.374 1 96.81 70 SER B O 1
ATOM 1883 N N . HIS B 1 71 ? -8.539 10.594 1.527 1 97.5 71 HIS B N 1
ATOM 1884 C CA . HIS B 1 71 ? -7.336 9.828 1.827 1 97.5 71 HIS B CA 1
ATOM 1885 C C . HIS B 1 71 ? -6.34 10.656 2.629 1 97.5 71 HIS B C 1
ATOM 1887 O O . HIS B 1 71 ? -6.488 11.875 2.742 1 97.5 71 HIS B O 1
ATOM 1893 N N . LEU B 1 72 ? -5.426 10 3.248 1 98.69 72 LEU B N 1
ATOM 1894 C CA . LEU B 1 72 ? -4.34 10.75 3.871 1 98.69 72 LEU B CA 1
ATOM 1895 C C . LEU B 1 72 ? -3.713 11.727 2.881 1 98.69 72 LEU B C 1
ATOM 1897 O O . LEU B 1 72 ? -3.512 11.383 1.712 1 98.69 72 LEU B O 1
ATOM 1901 N N . VAL B 1 73 ? -3.373 12.914 3.344 1 98 73 VAL B N 1
ATOM 1902 C CA . VAL B 1 73 ? -2.902 13.969 2.459 1 98 73 VAL B CA 1
ATOM 1903 C C . VAL B 1 73 ? -1.598 13.547 1.789 1 98 73 VAL B C 1
ATOM 1905 O O . VAL B 1 73 ? -0.733 12.938 2.426 1 98 73 VAL B O 1
ATOM 1908 N N . ILE B 1 74 ? -1.524 13.742 0.57 1 97.88 74 ILE B N 1
ATOM 1909 C CA . ILE B 1 74 ? -0.307 13.68 -0.231 1 97.88 74 ILE B CA 1
ATOM 1910 C C . ILE B 1 74 ? 0.125 15.086 -0.626 1 97.88 74 ILE B C 1
ATOM 1912 O O . ILE B 1 74 ? -0.64 15.828 -1.252 1 97.88 74 ILE B O 1
ATOM 1916 N N . ILE B 1 75 ? 1.298 15.477 -0.217 1 97.31 75 ILE B N 1
ATOM 1917 C CA . ILE B 1 75 ? 1.784 16.812 -0.542 1 97.31 75 ILE B CA 1
ATOM 1918 C C . ILE B 1 75 ? 2.436 16.797 -1.924 1 97.31 75 ILE B C 1
ATOM 1920 O O . ILE B 1 75 ? 3.424 16.094 -2.146 1 97.31 75 ILE B O 1
ATOM 1924 N N . ASN B 1 76 ? 1.904 17.672 -2.799 1 96.56 76 ASN B N 1
ATOM 1925 C CA . ASN B 1 76 ? 2.299 17.562 -4.199 1 96.56 76 ASN B CA 1
ATOM 1926 C C . ASN B 1 76 ? 3.104 18.781 -4.645 1 96.56 76 ASN B C 1
ATOM 1928 O O . ASN B 1 76 ? 3.416 18.922 -5.828 1 96.56 76 ASN B O 1
ATOM 1932 N N . SER B 1 77 ? 3.4 19.672 -3.713 1 95.69 77 SER B N 1
ATOM 1933 C CA . SER B 1 77 ? 4.195 20.844 -4.039 1 95.69 77 SER B CA 1
ATOM 1934 C C . SER B 1 77 ? 4.562 21.641 -2.785 1 95.69 77 SER B C 1
ATOM 1936 O O . SER B 1 77 ? 3.928 21.484 -1.741 1 95.69 77 SER B O 1
ATOM 1938 N N . PRO B 1 78 ? 5.602 22.484 -2.914 1 96.75 78 PRO B N 1
ATOM 1939 C CA . PRO B 1 78 ? 5.906 23.391 -1.796 1 96.75 78 PRO B CA 1
ATOM 1940 C C . PRO B 1 78 ? 4.746 24.328 -1.458 1 96.75 78 PRO B C 1
ATOM 1942 O O . PRO B 1 78 ? 4.535 24.656 -0.288 1 96.75 78 PRO B O 1
ATOM 1945 N N . ASP B 1 79 ? 4.004 24.734 -2.479 1 94.56 79 ASP B N 1
ATOM 1946 C CA . ASP B 1 79 ? 2.84 25.578 -2.229 1 94.56 79 ASP B CA 1
ATOM 1947 C C . ASP B 1 79 ? 1.798 24.844 -1.391 1 94.56 79 ASP B C 1
ATOM 1949 O O . ASP B 1 79 ? 1.228 25.406 -0.458 1 94.56 79 ASP B O 1
ATOM 1953 N N . GLU B 1 80 ? 1.586 23.609 -1.727 1 95.12 80 GLU B N 1
ATOM 1954 C CA . GLU B 1 80 ? 0.645 22.828 -0.931 1 95.12 80 GLU B CA 1
ATOM 1955 C C . GLU B 1 80 ? 1.172 22.609 0.484 1 95.12 80 GLU B C 1
ATOM 1957 O O . GLU B 1 80 ? 0.404 22.625 1.448 1 95.12 80 GLU B O 1
ATOM 1962 N N . ALA B 1 81 ? 2.455 22.375 0.601 1 96.69 81 ALA B N 1
ATOM 1963 C CA . ALA B 1 81 ? 3.066 22.219 1.918 1 96.69 81 ALA B CA 1
ATOM 1964 C C . ALA B 1 81 ? 2.801 23.453 2.785 1 96.69 81 ALA B C 1
ATOM 1966 O O . ALA B 1 81 ? 2.473 23.328 3.967 1 96.69 81 ALA B O 1
ATOM 1967 N N . ALA B 1 82 ? 2.992 24.562 2.18 1 95.12 82 ALA B N 1
ATOM 1968 C CA . ALA B 1 82 ? 2.746 25.812 2.898 1 95.12 82 ALA B CA 1
ATOM 1969 C C . ALA B 1 82 ? 1.289 25.906 3.346 1 95.12 82 ALA B C 1
ATOM 1971 O O . ALA B 1 82 ? 1.001 26.391 4.445 1 95.12 82 ALA B O 1
ATOM 1972 N N . GLU B 1 83 ? 0.42 25.5 2.521 1 92.88 83 GLU B N 1
ATOM 1973 C CA . GLU B 1 83 ? -0.996 25.484 2.877 1 92.88 83 GLU B CA 1
ATOM 1974 C C . GLU B 1 83 ? -1.269 24.531 4.031 1 92.88 83 GLU B C 1
ATOM 1976 O O . GLU B 1 83 ? -1.963 24.875 4.988 1 92.88 83 GLU B O 1
ATOM 1981 N N . VAL B 1 84 ? -0.776 23.328 3.977 1 95.5 84 VAL B N 1
ATOM 1982 C CA . VAL B 1 84 ? -0.966 22.297 5 1 95.5 84 VAL B CA 1
ATOM 1983 C C . VAL B 1 84 ? -0.426 22.797 6.34 1 95.5 84 VAL B C 1
ATOM 1985 O O . VAL B 1 84 ? -1.031 22.578 7.387 1 95.5 84 VAL B O 1
ATOM 1988 N N . LYS B 1 85 ? 0.695 23.516 6.297 1 96 85 LYS B N 1
ATOM 1989 C CA . LYS B 1 85 ? 1.346 24.016 7.5 1 96 85 LYS B CA 1
ATOM 1990 C C . LYS B 1 85 ? 0.389 24.875 8.32 1 96 85 LYS B C 1
ATOM 1992 O O . LYS B 1 85 ? 0.45 24.875 9.555 1 96 85 LYS B O 1
ATOM 1997 N N . ARG B 1 86 ? -0.501 25.531 7.633 1 92.88 86 ARG B N 1
ATOM 1998 C CA . ARG B 1 86 ? -1.426 26.453 8.289 1 92.88 86 ARG B CA 1
ATOM 1999 C C . ARG B 1 86 ? -2.398 25.703 9.188 1 92.88 86 ARG B C 1
ATOM 2001 O O . ARG B 1 86 ? -3.039 26.297 10.055 1 92.88 86 ARG B O 1
ATOM 2008 N N . TYR B 1 87 ? -2.551 24.406 9.031 1 92.44 87 TYR B N 1
ATOM 2009 C CA . TYR B 1 87 ? -3.502 23.609 9.797 1 92.44 87 TYR B CA 1
ATOM 2010 C C . TYR B 1 87 ? -2.818 22.906 10.969 1 92.44 87 TYR B C 1
ATOM 2012 O O . TYR B 1 87 ? -3.479 22.281 11.797 1 92.44 87 TYR B O 1
ATOM 2020 N N . LEU B 1 88 ? -1.535 23.031 11.039 1 96.12 88 LEU B N 1
ATOM 2021 C CA . LEU B 1 88 ? -0.788 22.219 12 1 96.12 88 LEU B CA 1
ATOM 2022 C C . LEU B 1 88 ? -0.633 22.969 13.32 1 96.12 88 LEU B C 1
ATOM 2024 O O . LEU B 1 88 ? -0.473 24.188 13.336 1 96.12 88 LEU B O 1
ATOM 2028 N N . ASP B 1 89 ? -0.732 22.25 14.375 1 96.62 89 ASP B N 1
ATOM 2029 C CA . ASP B 1 89 ? -0.4 22.719 15.719 1 96.62 89 ASP B CA 1
ATOM 2030 C C . ASP B 1 89 ? 1.104 22.641 15.969 1 96.62 89 ASP B C 1
ATOM 2032 O O . ASP B 1 89 ? 1.7 21.562 15.875 1 96.62 89 ASP B O 1
ATOM 2036 N N . SER B 1 90 ? 1.714 23.688 16.328 1 94.94 90 SER B N 1
ATOM 2037 C CA . SER B 1 90 ? 3.162 23.781 16.484 1 94.94 90 SER B CA 1
ATOM 2038 C C . SER B 1 90 ? 3.652 22.922 17.641 1 94.94 90 SER B C 1
ATOM 2040 O O . SER B 1 90 ? 4.848 22.641 17.75 1 94.94 90 SER B O 1
ATOM 2042 N N . THR B 1 91 ? 2.795 22.469 18.531 1 96.5 91 THR B N 1
ATOM 2043 C CA . THR B 1 91 ? 3.18 21.672 19.688 1 96.5 91 THR B CA 1
ATOM 2044 C C . THR B 1 91 ? 3.191 20.188 19.344 1 96.5 91 THR B C 1
ATOM 2046 O O . THR B 1 91 ? 3.654 19.375 20.141 1 96.5 91 THR B O 1
ATOM 2049 N N . VAL B 1 92 ? 2.633 19.844 18.203 1 97.62 92 VAL B N 1
ATOM 2050 C CA . VAL B 1 92 ? 2.57 18.453 17.766 1 97.62 92 VAL B CA 1
ATOM 2051 C C . VAL B 1 92 ? 3.77 18.141 16.891 1 97.62 92 VAL B C 1
ATOM 2053 O O . VAL B 1 92 ? 4.016 18.828 15.891 1 97.62 92 VAL B O 1
ATOM 2056 N N . ASP B 1 93 ? 4.469 17.078 17.172 1 97.25 93 ASP B N 1
ATOM 2057 C CA . ASP B 1 93 ? 5.75 16.797 16.531 1 97.25 93 ASP B CA 1
ATOM 2058 C C . ASP B 1 93 ? 5.551 16.031 15.227 1 97.25 93 ASP B C 1
ATOM 2060 O O . ASP B 1 93 ? 6.426 16.031 14.359 1 97.25 93 ASP B O 1
ATOM 2064 N N . THR B 1 94 ? 4.477 15.281 15.172 1 98.56 94 THR B N 1
ATOM 2065 C CA . THR B 1 94 ? 4.312 14.398 14.031 1 98.56 94 THR B CA 1
ATOM 2066 C C . THR B 1 94 ? 2.848 14.312 13.617 1 98.56 94 THR B C 1
ATOM 2068 O O . THR B 1 94 ? 1.967 14.148 14.461 1 98.56 94 THR B O 1
ATOM 2071 N N . TYR B 1 95 ? 2.594 14.484 12.328 1 98.88 95 TYR B N 1
ATOM 2072 C CA . TYR B 1 95 ? 1.316 14.172 11.703 1 98.88 95 TYR B CA 1
ATOM 2073 C C . TYR B 1 95 ? 1.481 13.078 10.648 1 98.88 95 TYR B C 1
ATOM 2075 O O . TYR B 1 95 ? 2.438 13.102 9.867 1 98.88 95 TYR B O 1
ATOM 2083 N N . ILE B 1 96 ? 0.601 12.094 10.672 1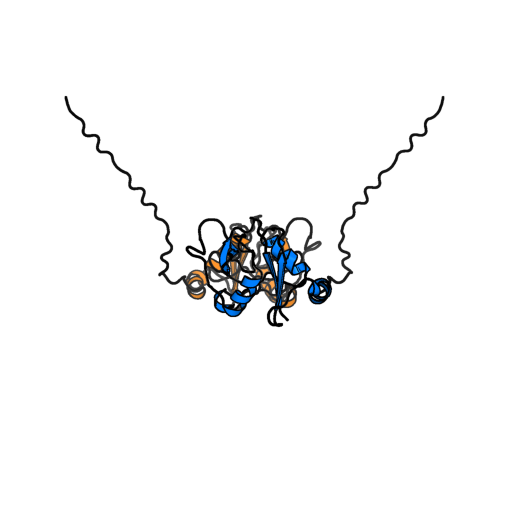 98.94 96 ILE B N 1
ATOM 2084 C CA . ILE B 1 96 ? 0.59 11.047 9.656 1 98.94 96 ILE B CA 1
ATOM 2085 C C . ILE B 1 96 ? 0.089 11.617 8.328 1 98.94 96 ILE B C 1
ATOM 2087 O O . ILE B 1 96 ? -0.879 12.383 8.305 1 98.94 96 ILE B O 1
ATOM 2091 N N . ILE B 1 97 ? 0.811 11.305 7.234 1 98.94 97 ILE B N 1
ATOM 2092 C CA . ILE B 1 97 ? 0.349 11.648 5.891 1 98.94 97 ILE B CA 1
ATOM 2093 C C . ILE B 1 97 ? 0.485 10.438 4.973 1 98.94 97 ILE B C 1
ATOM 2095 O O . ILE B 1 97 ? 0.845 9.344 5.422 1 98.94 97 ILE B O 1
ATOM 2099 N N . GLY B 1 98 ? 0.177 10.633 3.682 1 98.88 98 GLY B N 1
ATOM 2100 C CA . GLY B 1 98 ? -0.159 9.492 2.844 1 98.88 98 GLY B CA 1
ATOM 2101 C C . GLY B 1 98 ? 1.003 9.016 1.994 1 98.88 98 GLY B C 1
ATOM 2102 O O . GLY B 1 98 ? 0.905 8.969 0.766 1 98.88 98 GLY B O 1
ATOM 2103 N N . PHE B 1 99 ? 2.1 8.492 2.559 1 98.75 99 PHE B N 1
ATOM 2104 C CA . PHE B 1 99 ? 3.148 7.785 1.837 1 98.75 99 PHE B CA 1
ATOM 2105 C C . PHE B 1 99 ? 3.738 6.672 2.695 1 98.75 99 PHE B C 1
ATOM 2107 O O . PHE B 1 99 ? 3.463 6.594 3.895 1 98.75 99 PHE B O 1
ATOM 2114 N N . HIS B 1 100 ? 4.441 5.746 2.037 1 97.5 100 HIS B N 1
ATOM 2115 C CA . HIS B 1 100 ? 4.984 4.578 2.717 1 97.5 100 HIS B CA 1
ATOM 2116 C C . HIS B 1 100 ? 6.094 3.93 1.896 1 97.5 100 HIS B C 1
ATOM 2118 O O . HIS B 1 100 ? 6.285 4.266 0.725 1 97.5 100 HIS B O 1
ATOM 2124 N N . ASP B 1 101 ? 6.891 3.105 2.484 1 95.94 101 ASP B N 1
ATOM 2125 C CA . ASP B 1 101 ? 7.793 2.209 1.769 1 95.94 101 ASP B CA 1
ATOM 2126 C C . ASP B 1 101 ? 7.57 0.757 2.186 1 95.94 101 ASP B C 1
ATOM 2128 O O . ASP B 1 101 ? 8.523 -0.021 2.279 1 95.94 101 ASP B O 1
ATOM 2132 N N . LEU B 1 102 ? 6.309 0.366 2.406 1 95.12 102 LEU B N 1
ATOM 2133 C CA . LEU B 1 102 ? 5.855 -0.926 2.908 1 95.12 102 LEU B CA 1
ATOM 2134 C C . LEU B 1 102 ? 6.203 -2.041 1.929 1 95.12 102 LEU B C 1
ATOM 2136 O O . LEU B 1 102 ? 6.465 -3.176 2.34 1 95.12 102 LEU B O 1
ATOM 2140 N N . PHE B 1 103 ? 6.199 -1.76 0.619 1 95 103 PHE B N 1
ATOM 2141 C CA . PHE B 1 103 ? 6.227 -2.818 -0.383 1 95 103 PHE B CA 1
ATOM 2142 C C . PHE B 1 103 ? 7.648 -3.066 -0.871 1 95 103 PHE B C 1
ATOM 2144 O O . PHE B 1 103 ? 7.93 -4.094 -1.492 1 95 103 PHE B O 1
ATOM 2151 N N . GLN B 1 104 ? 8.438 -2.129 -0.612 1 92.62 104 GLN B N 1
ATOM 2152 C CA . GLN B 1 104 ? 9.875 -2.188 -0.881 1 92.62 104 GLN B CA 1
ATOM 2153 C C . GLN B 1 104 ? 10.641 -1.205 0.002 1 92.62 104 GLN B C 1
ATOM 2155 O O . GLN B 1 104 ? 10.539 0.01 -0.183 1 92.62 104 GLN B O 1
ATOM 2160 N N . GLU B 1 105 ? 11.438 -1.776 0.87 1 89.38 105 GLU B N 1
ATOM 2161 C CA . GLU B 1 105 ? 12.18 -0.936 1.802 1 89.38 105 GLU B CA 1
ATOM 2162 C C . GLU B 1 105 ? 13.008 0.11 1.06 1 89.38 105 GLU B C 1
ATOM 2164 O O . GLU B 1 105 ? 13.758 -0.222 0.133 1 89.38 105 GLU B O 1
ATOM 2169 N N . GLY B 1 106 ? 12.828 1.373 1.439 1 89.81 106 GLY B N 1
ATOM 2170 C CA . GLY B 1 106 ? 13.602 2.469 0.878 1 89.81 106 GLY B CA 1
ATOM 2171 C C . GLY B 1 106 ? 12.961 3.088 -0.348 1 89.81 106 GLY B C 1
ATOM 2172 O O . GLY B 1 106 ? 13.398 4.137 -0.825 1 89.81 106 GLY B O 1
ATOM 2173 N N . HIS B 1 107 ? 11.961 2.467 -0.833 1 92.56 107 HIS B N 1
ATOM 2174 C CA . HIS B 1 107 ? 11.227 3.004 -1.973 1 92.56 107 HIS B CA 1
ATOM 2175 C C . HIS B 1 107 ? 9.898 3.609 -1.536 1 92.56 107 HIS B C 1
ATOM 2177 O O . HIS B 1 107 ? 8.891 2.908 -1.463 1 92.56 107 HIS B O 1
ATOM 2183 N N . PHE B 1 108 ? 9.992 4.918 -1.321 1 96.06 108 PHE B N 1
ATOM 2184 C CA . PHE B 1 108 ? 8.812 5.609 -0.808 1 96.06 108 PHE B CA 1
ATOM 2185 C C . PHE B 1 108 ? 7.84 5.93 -1.936 1 96.06 108 PHE B C 1
ATOM 2187 O O . PHE B 1 108 ? 8.234 6.465 -2.973 1 96.06 108 PHE B O 1
ATOM 2194 N N . GLN B 1 109 ? 6.602 5.516 -1.71 1 97.81 109 GLN B N 1
ATOM 2195 C CA . GLN B 1 109 ? 5.531 5.844 -2.648 1 97.81 109 GLN B CA 1
ATOM 2196 C C . GLN B 1 109 ? 4.301 6.379 -1.917 1 97.81 109 GLN B C 1
ATOM 2198 O O . GLN B 1 109 ? 4.117 6.113 -0.727 1 97.81 109 GLN B O 1
ATOM 2203 N N . THR B 1 110 ? 3.514 7.148 -2.629 1 98.69 110 THR B N 1
ATOM 2204 C CA . THR B 1 110 ? 2.273 7.68 -2.076 1 98.69 110 THR B CA 1
ATOM 2205 C C . THR B 1 110 ? 1.163 6.633 -2.137 1 98.69 110 THR B C 1
ATOM 2207 O O . THR B 1 110 ? 1.341 5.566 -2.727 1 98.69 110 THR B O 1
ATOM 2210 N N . LEU B 1 111 ? 0.079 6.953 -1.485 1 98.25 111 LEU B N 1
ATOM 2211 C CA . LEU B 1 111 ? -1.105 6.102 -1.531 1 98.25 111 LEU B CA 1
ATOM 2212 C C . LEU B 1 111 ? -1.639 5.988 -2.955 1 98.25 111 LEU B C 1
ATOM 2214 O O . LEU B 1 111 ? -2.494 5.148 -3.238 1 98.25 111 LEU B O 1
ATOM 2218 N N . GLN B 1 112 ? -1.123 6.742 -3.871 1 96.5 112 GLN B N 1
ATOM 2219 C CA . GLN B 1 112 ? -1.576 6.762 -5.258 1 96.5 112 GLN B CA 1
ATOM 2220 C C . GLN B 1 112 ? -0.526 6.164 -6.188 1 96.5 112 GLN B C 1
ATOM 2222 O O . GLN B 1 112 ? -0.518 6.449 -7.387 1 96.5 112 GLN B O 1
ATOM 2227 N N . CYS B 1 113 ? 0.425 5.469 -5.633 1 96.81 113 CYS B N 1
ATOM 2228 C CA . CYS B 1 113 ? 1.422 4.664 -6.332 1 96.81 113 CYS B CA 1
ATOM 2229 C C . CYS B 1 113 ? 2.391 5.551 -7.109 1 96.81 113 CYS B C 1
ATOM 2231 O O . CYS B 1 113 ? 2.957 5.125 -8.117 1 96.81 113 CYS B O 1
ATOM 2233 N N . GLU B 1 114 ? 2.531 6.805 -6.723 1 97.62 114 GLU B N 1
ATOM 2234 C CA . GLU B 1 114 ? 3.58 7.699 -7.207 1 97.62 114 GLU B CA 1
ATOM 2235 C C . GLU B 1 114 ? 4.758 7.742 -6.234 1 97.62 114 GLU B C 1
ATOM 2237 O O . GLU B 1 114 ? 4.566 7.734 -5.02 1 97.62 114 GLU B O 1
ATOM 2242 N N . THR B 1 115 ? 5.996 7.762 -6.832 1 97.44 115 THR B N 1
ATOM 2243 C CA . THR B 1 115 ? 7.125 8.086 -5.965 1 97.44 115 THR B CA 1
ATOM 2244 C C . THR B 1 115 ? 6.961 9.484 -5.367 1 97.44 115 THR B C 1
ATOM 2246 O O . THR B 1 115 ? 6.16 10.281 -5.855 1 97.44 115 THR B O 1
ATOM 2249 N N . LEU B 1 116 ? 7.676 9.75 -4.301 1 98.31 116 LEU B N 1
ATOM 2250 C CA . LEU B 1 116 ? 7.613 11.094 -3.73 1 98.31 116 LEU B CA 1
ATOM 2251 C C . LEU B 1 116 ? 8.109 12.133 -4.73 1 98.31 116 LEU B C 1
ATOM 2253 O O . LEU B 1 116 ? 7.586 13.242 -4.793 1 98.31 116 LEU B O 1
ATOM 2257 N N . GLU B 1 117 ? 9.141 11.812 -5.516 1 97.56 117 GLU B N 1
ATOM 2258 C CA . GLU B 1 117 ? 9.625 12.703 -6.566 1 97.56 117 GLU B CA 1
ATOM 2259 C C . GLU B 1 117 ? 8.539 13 -7.59 1 97.56 117 GLU B C 1
ATOM 2261 O O . GLU B 1 117 ? 8.344 14.148 -7.988 1 97.56 117 GLU B O 1
ATOM 2266 N N . GLU B 1 118 ? 7.848 11.984 -8.023 1 97.81 118 GLU B N 1
ATOM 2267 C CA . GLU B 1 118 ? 6.77 12.148 -8.992 1 97.81 118 GLU B CA 1
ATOM 2268 C C . GLU B 1 118 ? 5.625 12.977 -8.414 1 97.81 118 GLU B C 1
ATOM 2270 O O . GLU B 1 118 ? 4.973 13.742 -9.133 1 97.81 118 GLU B O 1
ATOM 2275 N N . ALA B 1 119 ? 5.344 12.797 -7.141 1 97.75 119 ALA B N 1
ATOM 2276 C CA . ALA B 1 119 ? 4.27 13.523 -6.469 1 97.75 119 ALA B CA 1
ATOM 2277 C C . ALA B 1 119 ? 4.602 15.008 -6.348 1 97.75 119 ALA B C 1
ATOM 2279 O O . ALA B 1 119 ? 3.701 15.852 -6.285 1 97.75 119 ALA B O 1
ATOM 2280 N N . GLY B 1 120 ? 5.941 15.328 -6.18 1 98 120 GLY B N 1
ATOM 2281 C CA . GLY B 1 120 ? 6.309 16.734 -6.301 1 98 120 GLY B CA 1
ATOM 2282 C C . GLY B 1 120 ? 6.785 17.328 -4.996 1 98 120 GLY B C 1
ATOM 2283 O O . GLY B 1 120 ? 6.969 18.547 -4.902 1 98 120 GLY B O 1
ATOM 2284 N N . TYR B 1 121 ? 6.965 16.5 -3.951 1 98.19 121 TYR B N 1
ATOM 2285 C CA . TYR B 1 121 ? 7.414 17.016 -2.662 1 98.19 121 TYR B CA 1
ATOM 2286 C C . TYR B 1 121 ? 8.328 16.016 -1.961 1 98.19 121 TYR B C 1
ATOM 2288 O O . TYR B 1 121 ? 7.883 14.938 -1.562 1 98.19 121 TYR B O 1
ATOM 2296 N N . THR B 1 122 ? 9.625 16.359 -1.755 1 98.44 122 THR B N 1
ATOM 2297 C CA . THR B 1 122 ? 10.609 15.453 -1.187 1 98.44 122 THR B CA 1
ATOM 2298 C C . THR B 1 122 ? 11.422 16.141 -0.096 1 98.44 122 THR B C 1
ATOM 2300 O O . THR B 1 122 ? 12.617 15.883 0.056 1 98.44 122 THR B O 1
ATOM 2303 N N . THR B 1 123 ? 10.828 17.109 0.615 1 98.38 123 THR B N 1
ATOM 2304 C CA . THR B 1 123 ? 11.523 17.828 1.675 1 98.38 123 THR B CA 1
ATOM 2305 C C . THR B 1 123 ? 11.57 17 2.955 1 98.38 123 THR B C 1
ATOM 2307 O O . THR B 1 123 ? 10.648 17.062 3.77 1 98.38 123 THR B O 1
ATOM 2310 N N . TRP B 1 124 ? 12.68 16.312 3.189 1 98.19 124 TRP B N 1
ATOM 2311 C CA . TRP B 1 124 ? 12.859 15.461 4.355 1 98.19 124 TRP B CA 1
ATOM 2312 C C . TRP B 1 124 ? 13.383 16.25 5.547 1 98.19 124 TRP B C 1
ATOM 2314 O O . TRP B 1 124 ? 14.141 17.219 5.375 1 98.19 124 TRP B O 1
ATOM 2324 N N . ALA B 1 125 ? 12.977 15.844 6.727 1 97.94 125 ALA B N 1
ATOM 2325 C CA . ALA B 1 125 ? 13.609 16.375 7.934 1 97.94 125 ALA B CA 1
ATOM 2326 C C . ALA B 1 125 ? 15.078 15.953 8.016 1 97.94 125 ALA B C 1
ATOM 2328 O O . ALA B 1 125 ? 15.492 15 7.355 1 97.94 125 ALA B O 1
ATOM 2329 N N . VAL B 1 126 ? 15.805 16.609 8.797 1 94.62 126 VAL B N 1
ATOM 2330 C CA . VAL B 1 126 ? 17.219 16.297 8.977 1 94.62 126 VAL B CA 1
ATOM 2331 C C . VAL B 1 126 ? 17.359 14.859 9.484 1 94.62 126 VAL B C 1
ATOM 2333 O O . VAL B 1 126 ? 16.656 14.445 10.406 1 94.62 126 VAL B O 1
ATOM 2336 N N . LEU B 1 127 ? 18.234 14.055 8.828 1 91.62 127 LEU B N 1
ATOM 2337 C CA . LEU B 1 127 ? 18.578 12.68 9.203 1 91.62 127 LEU B CA 1
ATOM 2338 C C . LEU B 1 127 ? 17.453 11.719 8.836 1 91.62 127 LEU B C 1
ATOM 2340 O O . LEU B 1 127 ? 17.422 10.578 9.305 1 91.62 127 LEU B O 1
ATOM 2344 N N . GLU B 1 128 ? 16.531 12.305 8.078 1 93.12 128 GLU B N 1
ATOM 2345 C CA . GLU B 1 128 ? 15.461 11.453 7.57 1 93.12 128 GLU B CA 1
ATOM 2346 C C . GLU B 1 128 ? 15.617 11.203 6.07 1 93.12 128 GLU B C 1
ATOM 2348 O O . GLU B 1 128 ? 16.219 12.008 5.363 1 93.12 128 GLU B O 1
ATOM 2353 N N . PRO B 1 129 ? 15.047 10.086 5.488 1 92.38 129 PRO B N 1
ATOM 2354 C CA . PRO B 1 129 ? 14.445 8.961 6.207 1 92.38 129 PRO B CA 1
ATOM 2355 C C . PRO B 1 129 ? 15.477 8.086 6.918 1 92.38 129 PRO B C 1
ATOM 2357 O O . PRO B 1 129 ? 16.641 8.039 6.5 1 92.38 129 PRO B O 1
ATOM 2360 N N . THR B 1 130 ? 15.094 7.488 7.996 1 83.5 130 THR B N 1
ATOM 2361 C CA . THR B 1 130 ? 16 6.605 8.719 1 83.5 130 THR B CA 1
ATOM 2362 C C . THR B 1 130 ? 15.82 5.16 8.273 1 83.5 130 THR B C 1
ATOM 2364 O O . THR B 1 130 ? 14.773 4.801 7.719 1 83.5 130 THR B O 1
ATOM 2367 N N . SER B 1 131 ? 16.828 4.367 7.996 1 68.5 131 SER B N 1
ATOM 2368 C CA . SER B 1 131 ? 16.75 2.957 7.633 1 68.5 131 SER B CA 1
ATOM 2369 C C . SER B 1 131 ? 16.578 2.076 8.867 1 68.5 131 SER B C 1
ATOM 2371 O O . SER B 1 131 ? 16.453 0.855 8.75 1 68.5 131 SER B O 1
ATOM 2373 N N . PHE B 1 132 ? 16.688 2.535 10.07 1 56.66 132 PHE B N 1
ATOM 2374 C CA . PHE B 1 132 ? 16.922 1.722 11.258 1 56.66 132 PHE B CA 1
ATOM 2375 C C . PHE B 1 132 ? 15.688 0.916 11.625 1 56.66 132 PHE B C 1
ATOM 2377 O O . PHE B 1 132 ? 15.789 -0.267 11.961 1 56.66 132 PHE B O 1
ATOM 2384 N N . ALA B 1 133 ? 14.617 1.466 11.883 1 59.41 133 ALA B N 1
ATOM 2385 C CA . ALA B 1 133 ? 13.656 0.957 12.852 1 59.41 133 ALA B CA 1
ATOM 2386 C C . ALA B 1 133 ? 12.305 0.672 12.195 1 59.41 133 ALA B C 1
ATOM 2388 O O . ALA B 1 133 ? 11.258 0.825 12.82 1 59.41 133 ALA B O 1
ATOM 2389 N N . ASN B 1 134 ? 12.352 -0.201 11.164 1 83.75 134 ASN B N 1
ATOM 2390 C CA . ASN B 1 134 ? 11.039 -0.625 10.672 1 83.75 134 ASN B CA 1
ATOM 2391 C C . ASN B 1 134 ? 10.109 0.563 10.469 1 83.75 134 ASN B C 1
ATOM 2393 O O . ASN B 1 134 ? 8.93 0.505 10.828 1 83.75 134 ASN B O 1
ATOM 2397 N N . GLU B 1 135 ? 10.594 1.713 10.227 1 92.88 135 GLU B N 1
ATOM 2398 C CA . GLU B 1 135 ? 9.781 2.875 9.875 1 92.88 135 GLU B CA 1
ATOM 2399 C C . GLU B 1 135 ? 9.414 2.865 8.398 1 92.88 135 GLU B C 1
ATOM 2401 O O . GLU B 1 135 ? 10.203 3.279 7.551 1 92.88 135 GLU B O 1
ATOM 2406 N N . ASP B 1 136 ? 8.195 2.385 8.148 1 95.44 136 ASP B N 1
ATOM 2407 C CA . ASP B 1 136 ? 7.812 2.156 6.762 1 95.44 136 ASP B CA 1
ATOM 2408 C C . ASP B 1 136 ? 6.617 3.025 6.375 1 95.44 136 ASP B C 1
ATOM 2410 O O . ASP B 1 136 ? 6.027 2.838 5.309 1 95.44 136 ASP B O 1
ATOM 2414 N N . CYS B 1 137 ? 6.211 3.957 7.281 1 97.62 137 CYS B N 1
ATOM 2415 C CA . CYS B 1 137 ? 5.047 4.801 7.039 1 97.62 137 CYS B CA 1
ATOM 2416 C C . CYS B 1 137 ? 5.426 6.277 7.086 1 97.62 137 CYS B C 1
ATOM 2418 O O . CYS B 1 137 ? 6.539 6.625 7.48 1 97.62 137 CYS B O 1
ATOM 2420 N N . GLY B 1 138 ? 4.57 7.102 6.629 1 98.44 138 GLY B N 1
ATOM 2421 C CA . GLY B 1 138 ? 4.945 8.484 6.387 1 98.44 138 GLY B CA 1
ATOM 2422 C C . GLY B 1 138 ? 4.273 9.461 7.336 1 98.44 138 GLY B C 1
ATOM 2423 O O . GLY B 1 138 ? 3.129 9.25 7.742 1 98.44 138 GLY B O 1
ATOM 2424 N N . GLY B 1 139 ? 4.988 10.477 7.672 1 98.75 139 GLY B N 1
ATOM 2425 C CA 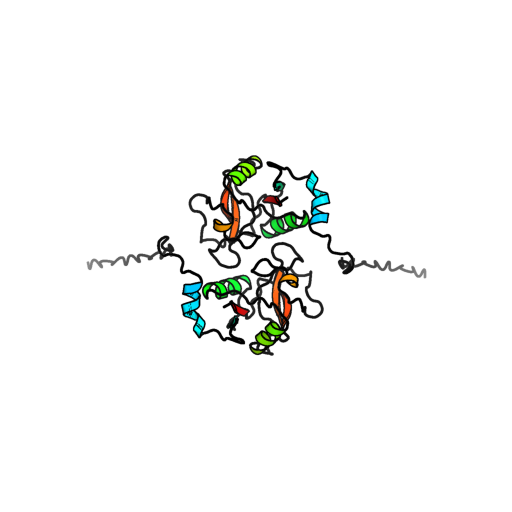. GLY B 1 139 ? 4.504 11.617 8.43 1 98.75 139 GLY B CA 1
ATOM 2426 C C . GLY B 1 139 ? 5.223 12.906 8.086 1 98.75 139 GLY B C 1
ATOM 2427 O O . GLY B 1 139 ? 6.047 12.945 7.172 1 98.75 139 GLY B O 1
ATOM 2428 N N . ILE B 1 140 ? 4.793 13.953 8.797 1 98.88 140 ILE B N 1
ATOM 2429 C CA . ILE B 1 140 ? 5.469 15.242 8.695 1 98.88 140 ILE B CA 1
ATOM 2430 C C . ILE B 1 140 ? 5.613 15.859 10.086 1 98.88 140 ILE B C 1
ATOM 2432 O O . ILE B 1 140 ? 4.863 15.523 11 1 98.88 140 ILE B O 1
ATOM 2436 N N . ASN B 1 141 ? 6.598 16.719 10.203 1 98.62 141 ASN B N 1
ATOM 2437 C CA . ASN B 1 141 ? 6.73 17.516 11.422 1 98.62 141 ASN B CA 1
ATOM 2438 C C . ASN B 1 141 ? 6.055 18.875 11.281 1 98.62 141 ASN B C 1
ATOM 2440 O O . ASN B 1 141 ? 5.363 19.125 10.297 1 98.62 141 ASN B O 1
ATOM 2444 N N . GLN B 1 142 ? 6.219 19.797 12.211 1 97.44 142 GLN B N 1
ATOM 2445 C CA . GLN B 1 142 ? 5.531 21.078 12.281 1 97.44 142 GLN B CA 1
ATOM 2446 C C . GLN B 1 142 ? 5.941 21.984 11.125 1 97.44 142 GLN B C 1
ATOM 2448 O O . GLN B 1 142 ? 5.219 22.922 10.773 1 97.44 142 GLN B O 1
ATOM 2453 N N . ASN B 1 143 ? 7.129 21.703 10.578 1 97.88 143 ASN B N 1
ATOM 2454 C CA . ASN B 1 143 ? 7.613 22.469 9.438 1 97.88 143 ASN B CA 1
ATOM 2455 C C . ASN B 1 143 ? 7.285 21.781 8.109 1 97.88 143 ASN B C 1
ATOM 2457 O O . ASN B 1 143 ? 7.824 22.156 7.066 1 97.88 143 ASN B O 1
ATOM 2461 N N . VAL B 1 144 ? 6.477 20.719 8.133 1 98.56 144 VAL B N 1
ATOM 2462 C CA . VAL B 1 144 ? 5.98 19.969 6.988 1 98.56 144 VAL B CA 1
ATOM 2463 C C . VAL B 1 144 ? 7.137 19.25 6.305 1 98.56 144 VAL B C 1
ATOM 2465 O O . VAL B 1 144 ? 7.156 19.109 5.078 1 98.56 144 VAL B O 1
ATOM 2468 N N . GLN B 1 145 ? 8.172 18.953 7.105 1 98.81 145 GLN B N 1
ATOM 2469 C CA . GLN B 1 145 ? 9.219 18.078 6.594 1 98.81 145 GLN B CA 1
ATOM 2470 C C . GLN B 1 145 ? 8.836 16.609 6.742 1 98.81 145 GLN B C 1
ATOM 2472 O O . GLN B 1 145 ? 8.242 16.219 7.75 1 98.81 145 GLN B O 1
ATOM 2477 N N . LEU B 1 146 ? 9.195 15.836 5.758 1 98.75 146 LEU B N 1
ATOM 2478 C CA . LEU B 1 146 ? 8.805 14.438 5.711 1 98.75 146 LEU B CA 1
ATOM 2479 C C . LEU B 1 146 ? 9.539 13.625 6.777 1 98.75 146 LEU B C 1
ATOM 2481 O O . LEU B 1 146 ? 10.727 13.859 7.023 1 98.75 146 LEU B O 1
ATOM 2485 N N . LEU B 1 147 ? 8.852 12.711 7.348 1 97.75 147 LEU B N 1
ATOM 2486 C CA . LEU B 1 147 ? 9.359 11.758 8.328 1 97.75 147 LEU B CA 1
ATOM 2487 C C . LEU B 1 147 ? 8.969 10.328 7.957 1 97.75 147 LEU B C 1
ATOM 2489 O O . LEU B 1 147 ? 7.828 10.078 7.57 1 97.75 147 LEU B O 1
ATOM 2493 N N . ASP B 1 148 ? 9.891 9.398 7.941 1 96.5 148 ASP B N 1
ATOM 2494 C CA . ASP B 1 148 ? 9.469 8 8.055 1 96.5 148 ASP B CA 1
ATOM 2495 C C . ASP B 1 148 ? 9.195 7.625 9.508 1 96.5 148 ASP B C 1
ATOM 2497 O O . ASP B 1 148 ? 9.984 7.953 10.398 1 96.5 148 ASP B O 1
ATOM 2501 N N . ILE B 1 149 ? 8.109 7.059 9.711 1 96.81 149 ILE B N 1
ATOM 2502 C CA . ILE B 1 149 ? 7.68 6.766 11.07 1 96.81 149 ILE B CA 1
ATOM 2503 C C . ILE B 1 149 ? 7.277 5.297 11.18 1 96.81 149 ILE B C 1
ATOM 2505 O O . ILE B 1 149 ? 7.137 4.609 10.164 1 96.81 149 ILE B O 1
ATOM 2509 N N . ARG B 1 150 ? 7.199 4.848 12.445 1 95.94 150 ARG B N 1
ATOM 2510 C CA . ARG B 1 150 ? 6.633 3.521 12.68 1 95.94 150 ARG B CA 1
ATOM 2511 C C . ARG B 1 150 ? 5.141 3.5 12.359 1 95.94 150 ARG B C 1
ATOM 2513 O O . ARG B 1 150 ? 4.414 4.43 12.711 1 95.94 150 ARG B O 1
ATOM 2520 N N . CYS B 1 151 ? 4.641 2.412 11.789 1 96.69 151 CYS B N 1
ATOM 2521 C CA . CYS B 1 151 ? 3.252 2.32 11.352 1 96.69 151 CYS B CA 1
ATOM 2522 C C . CYS B 1 151 ? 2.318 2.094 12.531 1 96.69 151 CYS B C 1
ATOM 2524 O O . CYS B 1 151 ? 1.124 2.389 12.453 1 96.69 151 CYS B O 1
ATOM 2526 N N . ASP B 1 152 ? 2.912 1.568 13.586 1 95.94 152 ASP B N 1
ATOM 2527 C CA . ASP B 1 152 ? 2.072 1.1 14.68 1 95.94 152 ASP B CA 1
ATOM 2528 C C . ASP B 1 152 ? 2.014 2.131 15.805 1 95.94 152 ASP B C 1
ATOM 2530 O O . ASP B 1 152 ? 1.351 1.912 16.828 1 95.94 152 ASP B O 1
ATOM 2534 N N . VAL B 1 153 ? 2.75 3.232 15.703 1 97.44 153 VAL B N 1
ATOM 2535 C CA . VAL B 1 153 ? 2.684 4.312 16.688 1 97.44 153 VAL B CA 1
ATOM 2536 C C . VAL B 1 153 ? 1.597 5.305 16.281 1 97.44 153 VAL B C 1
ATOM 2538 O O . VAL B 1 153 ? 1.472 5.66 15.109 1 97.44 153 VAL B O 1
ATOM 2541 N N . GLU B 1 154 ? 0.85 5.754 17.219 1 98.75 154 GLU B N 1
ATOM 2542 C CA . GLU B 1 154 ? -0.301 6.605 16.938 1 98.75 154 GLU B CA 1
ATOM 2543 C C . GLU B 1 154 ? 0.106 8.078 16.875 1 98.75 154 GLU B C 1
ATOM 2545 O O . GLU B 1 154 ? 0.906 8.547 17.688 1 98.75 154 GLU B O 1
ATOM 2550 N N . HIS B 1 155 ? -0.325 8.828 15.906 1 98.81 155 HIS B N 1
ATOM 2551 C CA . HIS B 1 155 ? -0.168 10.266 15.727 1 98.81 155 HIS B CA 1
ATOM 2552 C C . HIS B 1 155 ? -1.444 10.891 15.18 1 98.81 155 HIS B C 1
ATOM 2554 O O . HIS B 1 155 ? -2.289 10.195 14.609 1 98.81 155 HIS B O 1
ATOM 2560 N N . PRO B 1 156 ? -1.675 12.164 15.461 1 98.94 156 PRO B N 1
ATOM 2561 C CA . PRO B 1 156 ? -2.689 12.852 14.656 1 98.94 156 PRO B CA 1
ATOM 2562 C C . PRO B 1 156 ? -2.41 12.773 13.156 1 98.94 156 PRO B C 1
ATOM 2564 O O . PRO B 1 156 ? -1.307 12.398 12.75 1 98.94 156 PRO B O 1
ATOM 2567 N N . PHE B 1 157 ? -3.402 13.031 12.359 1 98.88 157 PHE B N 1
ATOM 2568 C CA . PHE B 1 157 ? -3.23 12.805 10.93 1 98.88 157 PHE B CA 1
ATOM 2569 C C . PHE B 1 157 ? -4.102 13.758 10.117 1 98.88 157 PHE B C 1
ATOM 2571 O O . PHE B 1 157 ? -4.992 14.414 10.664 1 98.88 157 PHE B O 1
ATOM 2578 N N . ILE B 1 158 ? -3.764 13.906 8.852 1 98.62 158 ILE B N 1
ATOM 2579 C CA . ILE B 1 158 ? -4.398 14.867 7.961 1 98.62 158 ILE B CA 1
ATOM 2580 C C . ILE B 1 158 ? -4.996 14.141 6.758 1 98.62 158 ILE B C 1
ATOM 2582 O O . ILE B 1 158 ? -4.316 13.352 6.098 1 98.62 158 ILE B O 1
ATOM 2586 N N . CYS B 1 159 ? -6.27 14.344 6.539 1 98.12 159 CYS B N 1
ATOM 2587 C CA . CYS B 1 159 ? -6.973 13.836 5.367 1 98.12 159 CYS B CA 1
ATOM 2588 C C . CYS B 1 159 ? -7.109 14.914 4.301 1 98.12 159 CYS B C 1
ATOM 2590 O O . CYS B 1 159 ? -7.168 16.109 4.617 1 98.12 159 CYS B O 1
ATOM 2592 N N . GLU B 1 160 ? -7.195 14.445 3.096 1 96.81 160 GLU B N 1
ATOM 2593 C CA . GLU B 1 160 ? -7.344 15.336 1.947 1 96.81 160 GLU B CA 1
ATOM 2594 C C . GLU B 1 160 ? -8.375 14.797 0.964 1 96.81 160 GLU B C 1
ATOM 2596 O O . GLU B 1 160 ? -8.43 13.586 0.708 1 96.81 160 GLU B O 1
ATOM 2601 N N . HIS B 1 161 ? -9.227 15.656 0.525 1 95.62 161 HIS B N 1
ATOM 2602 C CA . HIS B 1 161 ? -10.094 15.398 -0.618 1 95.62 161 HIS B CA 1
ATOM 2603 C C . HIS B 1 161 ? -9.789 16.359 -1.767 1 95.62 161 HIS B C 1
ATOM 2605 O O . HIS B 1 161 ? -9.828 17.578 -1.589 1 95.62 161 HIS B O 1
ATOM 2611 N N . GLU B 1 162 ? -9.43 15.703 -2.941 1 89.56 162 GLU B N 1
ATOM 2612 C CA . GLU B 1 162 ? -9.086 16.516 -4.098 1 89.56 162 GLU B CA 1
ATOM 2613 C C . GLU B 1 162 ? -10.297 16.75 -4.996 1 89.56 162 GLU B C 1
ATOM 2615 O O . GLU B 1 162 ? -11.109 15.844 -5.195 1 89.56 162 GLU B O 1
ATOM 2620 N N . THR B 1 163 ? -10.594 18.047 -5.223 1 77.06 163 THR B N 1
ATOM 2621 C CA . THR B 1 163 ? -11.695 18.375 -6.125 1 77.06 163 THR B CA 1
ATOM 2622 C C . THR B 1 163 ? -11.195 18.484 -7.562 1 77.06 163 THR B C 1
ATOM 2624 O O . THR B 1 163 ? -10.047 18.859 -7.805 1 77.06 163 THR B O 1
#

InterPro domains:
  IPR001304 C-type lectin-like [PF00059] (55-160)
  IPR001304 C-type lectin-like [PS50041] (49-160)
  IPR001304 C-type lectin-like [SM00034] (29-160)
  IPR016186 C-type lectin-like/link domain superfamily [G3DSA:3.10.100.10] (16-163)
  IPR016187 C-type lectin fold [SSF56436] (9-161)
  IPR050111 C-type lectin and snaclec domain-containing protein [PTHR22803] (48-162)